Protein AF-A0A8X6NQW9-F1 (afdb_monomer)

Radius of gyration: 28.56 Å; Cα contacts (8 Å, |Δi|>4): 140; chains: 1; bounding box: 68×68×74 Å

pLDDT: mean 83.43, std 13.52, range [36.19, 97.69]

Mean predicted aligned error: 10.23 Å

Solvent-accessible surface area (backbone atoms only — not comparable to full-atom values): 16124 Å² total; per-residue (Å²): 112,69,76,66,68,30,67,71,52,43,52,53,52,50,52,59,42,41,50,92,41,85,63,63,81,78,54,55,70,67,59,51,51,53,50,48,53,55,49,56,73,41,41,70,60,53,55,54,48,34,74,79,41,56,86,39,76,66,29,56,46,53,69,24,58,49,43,47,50,49,54,55,52,44,54,51,52,49,48,54,50,49,52,49,54,68,67,57,70,68,88,80,73,51,71,67,50,65,24,32,59,48,61,78,80,48,74,62,53,50,54,51,49,54,51,50,52,54,49,53,52,49,52,52,49,48,41,68,74,66,30,65,76,59,43,72,72,36,70,63,56,50,54,55,50,53,27,50,49,30,45,53,50,20,54,50,28,42,50,50,30,40,51,39,50,74,66,62,77,70,55,77,50,70,46,60,63,88,76,55,61,92,84,35,43,51,58,52,19,53,53,38,40,52,54,22,48,52,47,52,61,58,56,53,62,62,62,34,61,76,34,91,72,47,19,62,53,50,54,52,50,57,58,49,50,58,55,51,52,59,52,48,52,56,50,50,53,53,50,50,53,51,50,54,54,50,49,64,66,47,48,61,58,53,55,49,52,54,53,49,53,59,52,58,77,76,44,100,65,98,79,78,77,92,70,84,76,94,71,94,84,82,132

InterPro domains:
  IPR002153 Transient receptor potential channel, canonical [PTHR10117] (2-262)
  IPR005821 Ion transport domain [PF00520] (75-263)

Secondary structure (DSSP, 8-state):
-TTTTSHHHHHHHHHHHTTT-TTGGGS-HHHHHHHHHHHHHHHHHHHHHHHH-TTSHHHHHHTSHHHHHHHHHHHHHHHHHHHHHHHS--TTTSTTGGGBSSPPPPHHHHHHHHHHHHHHHHHHHHHHHH-HHHHHH-HHHHHHHHHHHHHHHHHHHHHHHHHHHHTTTT--SB--GGGS-TT-HHHHHHHHHHHHHHHHHHTTHHHHTTSTTHHHHHHHHHHHHHHHHHHHHHHHHHHHHHHHHHHHHHHHHHHHHHHHHHHHHT-SSS-----S-------

Structure (mmCIF, N/CA/C/O backbone):
data_AF-A0A8X6NQW9-F1
#
_entry.id   AF-A0A8X6NQW9-F1
#
loop_
_atom_site.group_PDB
_atom_site.id
_atom_site.type_symbol
_atom_site.label_atom_id
_atom_site.label_alt_id
_atom_site.label_comp_id
_atom_site.label_asym_id
_atom_site.label_entity_id
_atom_site.label_seq_id
_atom_site.pdbx_PDB_ins_code
_atom_site.Cartn_x
_atom_site.Cartn_y
_atom_site.Cartn_z
_atom_site.occupancy
_atom_site.B_iso_or_equiv
_atom_site.auth_seq_id
_atom_site.auth_comp_id
_atom_site.auth_asym_id
_atom_site.auth_atom_id
_atom_site.pdbx_PDB_model_num
ATOM 1 N N . MET A 1 1 ? -13.269 17.009 20.831 1.00 65.31 1 MET A N 1
ATOM 2 C CA . MET A 1 1 ? -12.721 15.728 21.345 1.00 65.31 1 MET A CA 1
ATOM 3 C C . MET A 1 1 ? -13.080 15.433 22.810 1.00 65.31 1 MET A C 1
ATOM 5 O O . MET A 1 1 ? -13.094 14.264 23.173 1.00 65.31 1 MET A O 1
ATOM 9 N N . GLN A 1 2 ? -13.415 16.431 23.644 1.00 76.94 2 GLN A N 1
ATOM 10 C CA . GLN A 1 2 ? -13.615 16.245 25.097 1.00 76.94 2 GLN A CA 1
ATOM 11 C C . GLN A 1 2 ? -14.752 15.280 25.489 1.00 76.94 2 GLN A C 1
ATOM 13 O O . GLN A 1 2 ? -14.584 14.509 26.425 1.00 76.94 2 GLN A O 1
ATOM 18 N N . PHE A 1 3 ? -15.868 15.251 24.749 1.00 87.62 3 PHE A N 1
ATOM 19 C CA . PHE A 1 3 ? -16.978 14.325 25.027 1.00 87.62 3 PHE A CA 1
ATOM 20 C C . PHE A 1 3 ? -16.580 12.846 24.873 1.00 87.62 3 PHE A C 1
ATOM 22 O O . PHE A 1 3 ? -16.890 12.018 25.725 1.00 87.62 3 PHE A O 1
ATOM 29 N N . VAL A 1 4 ? -15.843 12.515 23.806 1.00 82.50 4 VAL A N 1
ATOM 30 C CA . VAL A 1 4 ? -15.399 11.136 23.532 1.00 82.50 4 VAL A CA 1
ATOM 31 C C . VAL A 1 4 ? -14.302 10.714 24.510 1.00 82.50 4 VAL A C 1
ATOM 33 O O . VAL A 1 4 ? -14.280 9.566 24.938 1.00 82.50 4 VAL A O 1
ATOM 36 N N . ALA A 1 5 ? -13.428 11.638 24.915 1.00 85.88 5 ALA A N 1
ATOM 37 C CA . ALA A 1 5 ? -12.354 11.379 25.875 1.00 85.88 5 ALA A CA 1
ATOM 38 C C . ALA A 1 5 ? -12.833 11.263 27.338 1.00 85.88 5 ALA A C 1
ATOM 40 O O . ALA A 1 5 ? -12.027 10.965 28.219 1.00 85.88 5 ALA A O 1
ATOM 41 N N . HIS A 1 6 ? -14.122 11.487 27.619 1.00 91.00 6 HIS A N 1
ATOM 42 C CA . HIS A 1 6 ? -14.652 11.429 28.977 1.00 91.00 6 HIS A CA 1
ATOM 43 C C . HIS A 1 6 ? -14.508 10.012 29.583 1.00 91.00 6 HIS A C 1
ATOM 45 O O . HIS A 1 6 ? -14.859 9.033 28.913 1.00 91.00 6 HIS A O 1
ATOM 51 N N . PRO A 1 7 ? -14.065 9.861 30.851 1.00 90.38 7 PRO A N 1
ATOM 52 C CA . PRO A 1 7 ? -13.778 8.556 31.457 1.00 90.38 7 PRO A CA 1
ATOM 53 C C . PRO A 1 7 ? -14.932 7.548 31.387 1.00 90.38 7 PRO A C 1
ATOM 55 O O . PRO A 1 7 ? -14.707 6.383 31.069 1.00 90.38 7 PRO A O 1
ATOM 58 N N . ASN A 1 8 ? -16.173 7.992 31.610 1.00 91.06 8 ASN A N 1
ATOM 59 C CA . ASN A 1 8 ? -17.350 7.112 31.548 1.00 91.06 8 ASN A CA 1
ATOM 60 C C . ASN A 1 8 ? -17.606 6.578 30.126 1.00 91.06 8 ASN A C 1
ATOM 62 O O . ASN A 1 8 ? -17.920 5.402 29.952 1.00 91.06 8 ASN A O 1
ATOM 66 N N . CYS A 1 9 ? -17.411 7.416 29.101 1.00 90.44 9 CYS A N 1
ATOM 67 C CA . CYS A 1 9 ? -17.530 7.010 27.699 1.00 90.44 9 CYS A CA 1
ATOM 68 C C . CYS A 1 9 ? -16.425 6.010 27.332 1.00 90.44 9 CYS A C 1
ATOM 70 O O . CYS A 1 9 ? -16.690 4.991 26.699 1.00 90.44 9 CYS A O 1
ATOM 72 N N . GLN A 1 10 ? -15.194 6.266 27.785 1.00 89.81 10 GLN A N 1
ATOM 73 C CA . GLN A 1 10 ? -14.042 5.391 27.554 1.00 89.81 10 GLN A CA 1
ATOM 74 C C . GLN A 1 10 ? -14.189 4.032 28.248 1.00 89.81 10 GLN A C 1
ATOM 76 O O . GLN A 1 10 ? -13.846 3.006 27.660 1.00 89.81 10 GLN A O 1
ATOM 81 N N . GLN A 1 11 ? -14.739 3.986 29.465 1.00 87.81 11 GLN A N 1
ATOM 82 C CA . GLN A 1 11 ? -15.023 2.729 30.164 1.00 87.81 11 GLN A CA 1
ATOM 83 C C . GLN A 1 11 ? -16.049 1.873 29.416 1.00 87.81 11 GLN A C 1
ATOM 85 O O . GLN A 1 11 ? -15.832 0.669 29.266 1.00 87.81 11 GLN A O 1
ATOM 90 N N . LEU A 1 12 ? -17.120 2.490 28.906 1.00 89.31 12 LEU A N 1
ATOM 91 C CA . LEU A 1 12 ? -18.115 1.806 28.080 1.00 89.31 12 LEU A CA 1
ATOM 92 C C . LEU A 1 12 ? -17.507 1.296 26.767 1.00 89.31 12 LEU A C 1
ATOM 94 O O . LEU A 1 12 ? -17.708 0.147 26.388 1.00 89.31 12 LEU A O 1
ATOM 98 N N . LEU A 1 13 ? -16.713 2.118 26.080 1.00 87.94 13 LEU A N 1
ATOM 99 C CA . LEU A 1 13 ? -16.068 1.703 24.833 1.00 87.94 13 LEU A CA 1
ATOM 100 C C . LEU A 1 13 ? -15.087 0.542 25.070 1.00 87.94 13 LEU A C 1
ATOM 102 O O . LEU A 1 13 ? -15.030 -0.410 24.296 1.00 87.94 13 LEU A O 1
ATOM 106 N N . THR A 1 14 ? -14.362 0.589 26.188 1.00 84.62 14 THR A N 1
ATOM 107 C CA . THR A 1 14 ? -13.429 -0.460 26.610 1.00 84.62 14 THR A CA 1
ATOM 108 C C . THR A 1 14 ? -14.148 -1.770 26.935 1.00 84.62 14 THR A C 1
ATOM 110 O O . THR A 1 14 ? -13.631 -2.841 26.616 1.00 84.62 14 THR A O 1
ATOM 113 N N . SER A 1 15 ? -15.326 -1.722 27.566 1.00 85.44 15 SER A N 1
ATOM 114 C CA . SER A 1 15 ? -16.083 -2.938 27.883 1.00 85.44 15 SER A CA 1
ATOM 115 C C . SER A 1 15 ? -16.604 -3.630 26.623 1.00 85.44 15 SER A C 1
ATOM 117 O O . SER A 1 15 ? -16.502 -4.851 26.532 1.00 85.44 15 SER A O 1
ATOM 119 N N . ILE A 1 16 ? -17.057 -2.858 25.630 1.00 86.56 16 ILE A N 1
ATOM 120 C CA . ILE A 1 16 ? -17.445 -3.364 24.305 1.00 86.56 16 ILE A CA 1
ATOM 121 C C . ILE A 1 16 ? -16.219 -3.919 23.562 1.00 86.56 16 ILE A C 1
ATOM 123 O O . ILE A 1 16 ? -16.281 -4.976 22.937 1.00 86.56 16 ILE A O 1
ATOM 127 N N . TRP A 1 17 ? -15.070 -3.241 23.655 1.00 84.69 17 TRP A N 1
ATOM 128 C CA . TRP A 1 17 ? -13.846 -3.664 22.975 1.00 84.69 17 TRP A CA 1
ATOM 129 C C . TRP A 1 17 ? -13.350 -5.042 23.439 1.00 84.69 17 TRP A C 1
ATOM 131 O O . TRP A 1 17 ? -12.975 -5.879 22.617 1.00 84.69 17 TRP A O 1
ATOM 141 N N . TYR A 1 18 ? -13.378 -5.292 24.752 1.00 81.69 18 TYR A N 1
ATOM 142 C CA . TYR A 1 18 ? -12.920 -6.544 25.368 1.00 81.69 18 TYR A CA 1
ATOM 143 C C . TYR A 1 18 ? -14.048 -7.546 25.652 1.00 81.69 18 TYR A C 1
ATOM 145 O O . TYR A 1 18 ? -13.873 -8.468 26.461 1.00 81.69 18 TYR A O 1
ATOM 153 N N . GLU A 1 19 ? -15.199 -7.398 24.997 1.00 78.81 19 GLU A N 1
ATOM 154 C CA . GLU A 1 19 ? -16.312 -8.331 25.127 1.00 78.81 19 GLU A CA 1
ATOM 155 C C . GLU A 1 19 ? -15.863 -9.757 24.738 1.00 78.81 19 GLU A C 1
ATOM 157 O O . GLU A 1 19 ? -15.318 -9.994 23.660 1.00 78.81 19 GLU A O 1
ATOM 162 N N . GLY A 1 20 ? -16.026 -10.719 25.656 1.00 72.31 20 GLY A N 1
ATOM 163 C CA . GLY A 1 20 ? -15.542 -12.101 25.499 1.00 72.31 20 GLY A CA 1
ATOM 164 C C . GLY A 1 20 ? -14.137 -12.384 26.057 1.00 72.31 20 GLY A C 1
ATOM 165 O O . GLY A 1 20 ? -13.756 -13.549 26.155 1.00 72.31 20 GLY A O 1
ATOM 166 N N . PHE A 1 21 ? -13.397 -11.362 26.509 1.00 71.50 21 PHE A N 1
ATOM 167 C CA . PHE A 1 21 ? -12.040 -11.488 27.066 1.00 71.50 21 PHE A CA 1
ATOM 168 C C . PHE A 1 21 ? -11.862 -10.817 28.448 1.00 71.50 21 PHE A C 1
ATOM 170 O O . PHE A 1 21 ? -10.955 -10.000 28.642 1.00 71.50 21 PHE A O 1
ATOM 177 N N . PRO A 1 22 ? -12.643 -11.199 29.479 1.00 63.75 22 PRO A N 1
ATOM 178 C CA . PRO A 1 22 ? -12.616 -10.539 30.793 1.00 63.75 22 PRO A CA 1
ATOM 179 C C . PRO A 1 22 ? -11.265 -10.656 31.525 1.00 63.75 22 PRO A C 1
ATOM 181 O O . PRO A 1 22 ? -10.923 -9.825 32.368 1.00 63.75 22 PRO A O 1
ATOM 184 N N . VAL A 1 23 ? -10.471 -11.684 31.203 1.00 65.62 23 VAL A N 1
ATOM 185 C CA . VAL A 1 23 ? -9.161 -11.952 31.822 1.00 65.62 23 VAL A CA 1
ATOM 186 C C . VAL A 1 23 ? -8.021 -11.203 31.118 1.00 65.62 23 VAL A C 1
ATOM 188 O O . VAL A 1 23 ? -6.970 -10.988 31.719 1.00 65.62 23 VAL A O 1
ATOM 191 N N . TRP A 1 24 ? -8.217 -10.736 29.879 1.00 71.19 24 TRP A N 1
ATOM 192 C CA . TRP A 1 24 ? -7.162 -10.100 29.080 1.00 71.19 24 TRP A CA 1
ATOM 193 C C . TRP A 1 24 ? -6.595 -8.842 29.741 1.00 71.19 24 TRP A C 1
ATOM 195 O O . TRP A 1 24 ? -5.381 -8.645 29.768 1.00 71.19 24 TRP A O 1
ATOM 205 N N . ARG A 1 25 ? -7.454 -8.041 30.386 1.00 68.88 25 ARG A N 1
ATOM 206 C CA . ARG A 1 25 ? -7.053 -6.814 31.092 1.00 68.88 25 ARG A CA 1
ATOM 207 C C . ARG A 1 25 ? -6.034 -7.070 32.208 1.00 68.88 25 ARG A C 1
ATOM 209 O O . ARG A 1 25 ? -5.136 -6.258 32.395 1.00 68.88 25 ARG A O 1
ATOM 216 N N . ARG A 1 26 ? -6.152 -8.202 32.913 1.00 71.12 26 ARG A N 1
ATOM 217 C CA . ARG A 1 26 ? -5.367 -8.530 34.118 1.00 71.12 26 ARG A CA 1
ATOM 218 C C . ARG A 1 26 ? -4.052 -9.274 33.846 1.00 71.12 26 ARG A C 1
ATOM 220 O O . ARG A 1 26 ? -3.293 -9.484 34.781 1.00 71.12 26 ARG A O 1
ATOM 227 N N . ARG A 1 27 ? -3.772 -9.693 32.605 1.00 76.62 27 ARG A N 1
ATOM 228 C CA . ARG A 1 27 ? -2.560 -10.472 32.282 1.00 76.62 27 ARG A CA 1
ATOM 229 C C . ARG A 1 27 ? -1.313 -9.599 32.094 1.00 76.62 27 ARG A C 1
ATOM 231 O O . ARG A 1 27 ? -1.401 -8.485 31.570 1.00 76.62 27 ARG A O 1
ATOM 238 N N . ASN A 1 28 ? -0.152 -10.158 32.447 1.00 84.25 28 ASN A N 1
ATOM 239 C CA . ASN A 1 28 ? 1.168 -9.553 32.231 1.00 84.25 28 ASN A CA 1
ATOM 240 C C . ASN A 1 28 ? 1.445 -9.312 30.738 1.00 84.25 28 ASN A C 1
ATOM 242 O O . ASN A 1 28 ? 0.996 -10.082 29.887 1.00 84.25 28 ASN A O 1
ATOM 246 N N . GLY A 1 29 ? 2.228 -8.272 30.427 1.00 80.69 29 GLY A N 1
ATOM 247 C CA . GLY A 1 29 ? 2.569 -7.884 29.051 1.00 80.69 29 GLY A CA 1
ATOM 248 C C . GLY A 1 29 ? 3.177 -9.024 28.228 1.00 80.69 29 GLY A C 1
ATOM 249 O O . GLY A 1 29 ? 2.716 -9.292 27.124 1.00 80.69 29 GLY A O 1
ATOM 250 N N . PHE A 1 30 ? 4.118 -9.776 28.805 1.00 83.75 30 PHE A N 1
ATOM 251 C CA . PHE A 1 30 ? 4.720 -10.941 28.146 1.00 83.75 30 PHE A CA 1
ATOM 252 C C . PHE A 1 30 ? 3.686 -12.020 27.780 1.00 83.75 30 PHE A C 1
ATOM 254 O O . PHE A 1 30 ? 3.661 -12.512 26.657 1.00 83.75 30 PHE A O 1
ATOM 261 N N . MET A 1 31 ? 2.763 -12.335 28.694 1.00 81.81 31 MET A N 1
ATOM 262 C CA . MET A 1 31 ? 1.700 -13.316 28.441 1.00 81.81 31 MET A CA 1
ATOM 263 C C . MET A 1 31 ? 0.694 -12.838 27.389 1.00 81.81 31 MET A C 1
ATOM 265 O O . MET A 1 31 ? 0.126 -13.660 26.672 1.00 81.81 31 MET A O 1
ATOM 269 N N . LYS A 1 32 ? 0.471 -11.522 27.277 1.00 82.12 32 LYS A N 1
ATOM 270 C CA . LYS A 1 32 ? -0.333 -10.938 26.192 1.00 82.12 32 LYS A CA 1
ATOM 271 C C . LYS A 1 32 ? 0.358 -11.124 24.843 1.00 82.12 32 LYS A C 1
ATOM 273 O O . LYS A 1 32 ? -0.300 -11.552 23.905 1.00 82.12 32 LYS A O 1
ATOM 278 N N . ILE A 1 33 ? 1.668 -10.876 24.764 1.00 83.06 33 ILE A N 1
ATOM 279 C CA . ILE A 1 33 ? 2.455 -11.088 23.539 1.00 83.06 33 ILE A CA 1
ATOM 280 C C . ILE A 1 33 ? 2.423 -12.563 23.138 1.00 83.06 33 ILE A C 1
ATOM 282 O O . ILE A 1 33 ? 2.048 -12.868 22.012 1.00 83.06 33 ILE A O 1
ATOM 286 N N . LE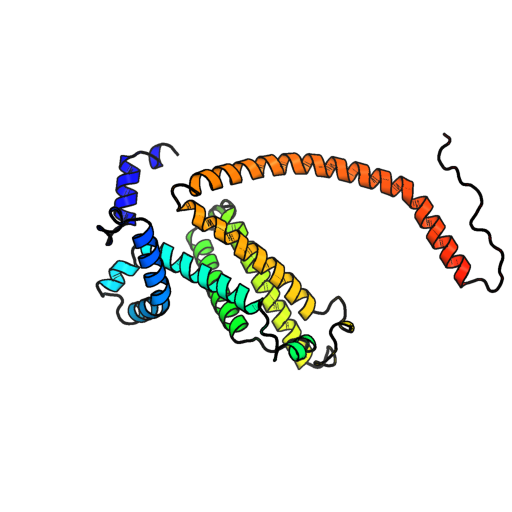U A 1 34 ? 2.725 -13.479 24.064 1.00 84.25 34 LEU A N 1
ATOM 287 C CA . LEU A 1 34 ? 2.716 -14.917 23.789 1.00 84.25 34 LEU A CA 1
ATOM 288 C C . LEU A 1 34 ? 1.346 -15.392 23.280 1.00 84.25 34 LEU A C 1
ATOM 290 O O . LEU A 1 34 ? 1.270 -16.134 22.302 1.00 84.25 34 LEU A O 1
ATOM 294 N N . LEU A 1 35 ? 0.256 -14.937 23.909 1.00 81.75 35 LEU A N 1
ATOM 295 C CA . LEU A 1 35 ? -1.092 -15.310 23.488 1.00 81.75 35 LEU A CA 1
ATOM 296 C C . LEU A 1 35 ? -1.477 -14.678 22.145 1.00 81.75 35 LEU A C 1
ATOM 298 O O . LEU A 1 35 ? -2.117 -15.347 21.341 1.00 81.75 35 LEU A O 1
ATOM 302 N N . CYS A 1 36 ? -1.061 -13.438 21.871 1.00 82.31 36 CYS A N 1
ATOM 303 C CA . CYS A 1 36 ? -1.209 -12.832 20.548 1.00 82.31 36 CYS A CA 1
ATOM 304 C C . CYS A 1 36 ? -0.456 -13.636 19.484 1.00 82.31 36 CYS A C 1
ATOM 306 O O . CYS A 1 36 ? -1.050 -13.967 18.467 1.00 82.31 36 CYS A O 1
ATOM 308 N N . CYS A 1 37 ? 0.802 -14.019 19.721 1.00 82.94 37 CYS A N 1
ATOM 309 C CA . CYS A 1 37 ? 1.571 -14.844 18.785 1.00 82.94 37 CYS A CA 1
ATOM 310 C C . CYS A 1 37 ? 0.900 -16.203 18.538 1.00 82.94 37 CYS A C 1
ATOM 312 O O . CYS A 1 37 ? 0.759 -16.620 17.390 1.00 82.94 37 CYS A O 1
ATOM 314 N N . GLY A 1 38 ? 0.421 -16.865 19.598 1.00 83.44 38 GLY A N 1
ATOM 315 C CA . GLY A 1 38 ? -0.331 -18.116 19.480 1.00 83.44 38 GLY A CA 1
ATOM 316 C C . GLY A 1 38 ? -1.633 -17.957 18.688 1.00 83.44 38 GLY A C 1
ATOM 317 O O . GLY A 1 38 ? -1.936 -18.787 17.834 1.00 83.44 38 GLY A O 1
ATOM 318 N N . LEU A 1 39 ? -2.377 -16.867 18.914 1.00 82.75 39 LEU A N 1
ATOM 319 C CA . LEU A 1 39 ? -3.576 -16.542 18.138 1.00 82.75 39 LEU A CA 1
ATOM 320 C C . LEU A 1 39 ? -3.244 -16.314 16.666 1.00 82.75 39 LEU A C 1
ATOM 322 O O . LEU A 1 39 ? -3.919 -16.900 15.828 1.00 82.75 39 LEU A O 1
ATOM 326 N N . ILE A 1 40 ? -2.204 -15.525 16.369 1.00 84.44 40 ILE A N 1
ATOM 327 C CA . ILE A 1 40 ? -1.739 -15.216 15.009 1.00 84.44 40 ILE A CA 1
ATOM 328 C C . ILE A 1 40 ? -1.404 -16.497 14.243 1.00 84.44 40 ILE A C 1
ATOM 330 O O . ILE A 1 40 ? -1.877 -16.680 13.125 1.00 84.44 40 ILE A O 1
ATOM 334 N N . ALA A 1 41 ? -0.662 -17.415 14.864 1.00 82.81 41 ALA A N 1
ATOM 335 C CA . ALA A 1 41 ? -0.330 -18.702 14.258 1.00 82.81 41 ALA A CA 1
ATOM 336 C C . ALA A 1 41 ? -1.576 -19.562 13.969 1.00 82.81 41 ALA A C 1
ATOM 338 O O . ALA A 1 41 ? -1.619 -20.287 12.978 1.00 82.81 41 ALA A O 1
ATOM 339 N N . CYS A 1 42 ? -2.612 -19.460 14.806 1.00 83.06 42 CYS A N 1
ATOM 340 C CA . CYS A 1 42 ? -3.852 -20.223 14.657 1.00 83.06 42 CYS A CA 1
ATOM 341 C C . CYS A 1 42 ? -4.893 -19.561 13.735 1.00 83.06 42 CYS A C 1
ATOM 343 O O . CYS A 1 42 ? -5.915 -20.184 13.444 1.00 83.06 42 CYS A O 1
ATOM 345 N N . ILE A 1 43 ? -4.665 -18.331 13.257 1.00 83.94 43 ILE A N 1
ATOM 346 C CA . ILE A 1 43 ? -5.598 -17.587 12.392 1.00 83.94 43 ILE A CA 1
ATOM 347 C C . ILE A 1 43 ? -6.151 -18.400 11.215 1.00 83.94 43 ILE A C 1
ATOM 349 O O . ILE A 1 43 ? -7.376 -18.403 11.065 1.00 83.94 43 ILE A O 1
ATOM 353 N N . PRO A 1 44 ? -5.333 -19.093 10.393 1.00 82.25 44 PRO A N 1
ATOM 354 C CA . PRO A 1 44 ? -5.856 -19.825 9.238 1.00 82.25 44 PRO A CA 1
ATOM 355 C C . PRO A 1 44 ? -6.803 -20.963 9.642 1.00 82.25 44 PRO A C 1
ATOM 357 O O . PRO A 1 44 ? -7.788 -21.224 8.959 1.00 82.25 44 PRO A O 1
ATOM 360 N N . ALA A 1 45 ? -6.563 -21.612 10.784 1.00 83.88 45 ALA A N 1
ATOM 361 C CA . ALA A 1 45 ? -7.461 -22.643 11.294 1.00 83.88 45 ALA A CA 1
ATOM 362 C C . ALA A 1 45 ? -8.772 -22.039 11.828 1.00 83.88 45 ALA A C 1
ATOM 364 O O . ALA A 1 45 ? -9.854 -22.585 11.600 1.00 83.88 45 ALA A O 1
ATOM 365 N N . ILE A 1 46 ? -8.696 -20.893 12.514 1.00 82.25 46 ILE A N 1
ATOM 366 C CA . ILE A 1 46 ? -9.876 -20.240 13.092 1.00 82.25 46 ILE A CA 1
ATOM 367 C C . ILE A 1 46 ? -10.772 -19.633 11.999 1.00 82.25 46 ILE A C 1
ATOM 369 O O . ILE A 1 46 ? -11.998 -19.696 12.120 1.00 82.25 46 ILE A O 1
ATOM 373 N N . SER A 1 47 ? -10.198 -19.091 10.918 1.00 82.12 47 SER A N 1
ATOM 374 C CA . SER A 1 47 ? -10.967 -18.561 9.783 1.00 82.12 47 SER A CA 1
ATOM 375 C C . SER A 1 47 ? -11.725 -19.665 9.040 1.00 82.12 47 SER A C 1
ATOM 377 O O . SER A 1 47 ? -12.917 -19.506 8.773 1.00 82.12 47 SER A O 1
ATOM 379 N N . LEU A 1 48 ? -11.086 -20.815 8.796 1.00 84.44 48 LEU A N 1
ATOM 380 C CA . LEU A 1 48 ? -11.743 -21.994 8.224 1.00 84.44 48 LEU A CA 1
ATOM 381 C C . LEU A 1 48 ? -12.870 -22.496 9.132 1.00 84.44 48 LEU A C 1
ATOM 383 O O . LEU A 1 48 ? -13.991 -22.702 8.674 1.00 84.44 48 LEU A O 1
ATOM 387 N N . TYR A 1 49 ? -12.617 -22.617 10.437 1.00 86.00 49 TYR A N 1
ATOM 388 C CA . TYR A 1 49 ? -13.641 -23.029 11.398 1.00 86.00 49 TYR A CA 1
ATOM 389 C C . TYR A 1 49 ? -14.855 -22.083 11.418 1.00 86.00 49 TYR A C 1
ATOM 391 O O . TYR A 1 49 ? -15.998 -22.536 11.516 1.00 86.00 49 TYR A O 1
ATOM 399 N N . TYR A 1 50 ? -14.629 -20.770 11.294 1.00 85.12 50 TYR A N 1
ATOM 400 C CA . TYR A 1 50 ? -15.704 -19.780 11.236 1.00 85.12 50 TYR A CA 1
ATOM 401 C C . TYR A 1 50 ? -16.606 -19.946 10.003 1.00 85.12 50 TYR A C 1
ATOM 403 O O . TYR A 1 50 ? -17.819 -19.762 10.128 1.00 85.12 50 TYR A O 1
ATOM 411 N N . LEU A 1 51 ? -16.045 -20.321 8.846 1.00 85.12 51 LEU A N 1
ATOM 412 C CA . LEU A 1 51 ? -16.816 -20.569 7.621 1.00 85.12 51 LEU A CA 1
ATOM 413 C C . LEU A 1 51 ? -17.773 -21.757 7.777 1.00 85.12 51 LEU A C 1
ATOM 415 O O . LEU A 1 51 ? -18.926 -21.667 7.362 1.00 85.12 51 LEU A O 1
ATOM 419 N N . PHE A 1 52 ? -17.328 -22.840 8.421 1.00 86.25 52 PHE A N 1
ATOM 420 C CA . PHE A 1 52 ? -18.157 -24.034 8.616 1.00 86.25 52 PHE A CA 1
ATOM 421 C C . PHE A 1 52 ? -19.162 -23.892 9.768 1.00 86.25 52 PHE A C 1
ATOM 423 O O . PHE A 1 52 ? -20.305 -24.332 9.654 1.00 86.25 52 PHE A O 1
ATOM 430 N N . CYS A 1 53 ? -18.769 -23.258 10.877 1.00 82.69 53 CYS A N 1
ATOM 431 C CA . CYS A 1 53 ? -19.561 -23.215 12.111 1.00 82.69 53 CYS A CA 1
ATOM 432 C C . CYS A 1 53 ? -19.730 -21.785 12.669 1.00 82.69 53 CYS A C 1
ATOM 434 O O . CYS A 1 53 ? -19.305 -21.495 13.799 1.00 82.69 53 CYS A O 1
ATOM 436 N N . PRO A 1 54 ? -20.430 -20.881 11.952 1.00 82.31 54 PRO A N 1
ATOM 437 C CA . PRO A 1 54 ? -20.502 -19.457 12.297 1.00 82.31 54 PRO A CA 1
ATOM 438 C C . PRO A 1 54 ? -21.295 -19.150 13.579 1.00 82.31 54 PRO A C 1
ATOM 440 O O . PRO A 1 54 ? -21.146 -18.069 14.150 1.00 82.31 54 PRO A O 1
ATOM 443 N N . ARG A 1 55 ? -22.158 -20.068 14.045 1.00 82.19 55 ARG A N 1
ATOM 444 C CA . ARG A 1 55 ? -22.992 -19.897 15.257 1.00 82.19 55 ARG A CA 1
ATOM 445 C C . ARG A 1 55 ? -22.355 -20.435 16.546 1.00 82.19 55 ARG A C 1
ATOM 447 O O . ARG A 1 55 ? -22.950 -20.312 17.616 1.00 82.19 55 ARG A O 1
ATOM 454 N N . SER A 1 56 ? -21.159 -21.013 16.458 1.00 86.38 56 SER A N 1
ATOM 455 C CA . SER A 1 56 ? -20.423 -21.558 17.603 1.00 86.38 56 SER A CA 1
ATOM 456 C C . SER A 1 56 ? -20.010 -20.473 18.614 1.00 86.38 56 SER A C 1
ATOM 458 O O . SER A 1 56 ? -19.972 -19.278 18.306 1.00 86.38 56 SER A O 1
ATOM 460 N N . LYS A 1 57 ? -19.650 -20.885 19.841 1.00 80.06 57 LYS A N 1
ATOM 461 C CA . LYS A 1 57 ? -19.107 -19.971 20.868 1.00 80.06 57 LYS A CA 1
ATOM 462 C C . LYS A 1 57 ? -17.845 -19.249 20.374 1.00 80.06 57 LYS A C 1
ATOM 464 O O . LYS A 1 57 ? -17.702 -18.052 20.607 1.00 80.06 57 LYS A O 1
ATOM 469 N N . MET A 1 58 ? -16.980 -19.948 19.633 1.00 77.88 58 MET A N 1
ATOM 470 C CA . MET A 1 58 ? -15.795 -19.353 19.005 1.00 77.88 58 MET A CA 1
ATOM 471 C C . MET A 1 58 ? -16.166 -18.390 17.870 1.00 77.88 58 MET A C 1
ATOM 473 O O . MET A 1 58 ? -15.554 -17.335 17.755 1.00 77.88 58 MET A O 1
ATOM 477 N N . GLY A 1 59 ? -17.209 -18.678 17.085 1.00 78.56 59 GLY A N 1
ATOM 478 C CA . GLY A 1 59 ? -17.684 -17.758 16.049 1.00 78.56 59 GLY A CA 1
ATOM 479 C C . GLY A 1 59 ? -18.213 -16.435 16.610 1.00 78.56 59 GLY A C 1
ATOM 480 O O . GLY A 1 59 ? -17.959 -15.378 16.035 1.00 78.56 59 GLY A O 1
ATOM 481 N N . LYS A 1 60 ? -18.872 -16.459 17.777 1.00 81.38 60 LYS A N 1
ATOM 482 C CA . LYS A 1 60 ? -19.248 -15.232 18.503 1.00 81.38 60 LYS A CA 1
ATOM 483 C C . LYS A 1 60 ? -18.018 -14.456 18.990 1.00 81.38 60 LYS A C 1
ATOM 485 O O . LYS A 1 60 ? -17.992 -13.238 18.861 1.00 81.38 60 LYS A O 1
ATOM 490 N N . LEU A 1 61 ? -16.987 -15.155 19.471 1.00 81.56 61 LEU A N 1
ATOM 491 C CA . LEU A 1 61 ? -15.727 -14.550 19.917 1.00 81.56 61 LEU A CA 1
ATOM 492 C C . LEU A 1 61 ? -14.976 -13.843 18.775 1.00 81.56 61 LEU A C 1
ATOM 494 O O . LEU A 1 61 ? -14.499 -12.726 18.959 1.00 81.56 61 LEU A O 1
ATOM 498 N N . VAL A 1 62 ? -14.915 -14.453 17.585 1.00 83.38 62 VAL A N 1
ATOM 499 C CA . VAL A 1 62 ? -14.265 -13.878 16.386 1.00 83.38 62 VAL A CA 1
ATOM 500 C C . VAL A 1 62 ? -14.957 -12.595 15.908 1.00 83.38 62 VAL A C 1
ATOM 502 O O . VAL A 1 62 ? -14.312 -11.724 15.331 1.00 83.38 62 VAL A O 1
ATOM 505 N N . ARG A 1 63 ? -16.257 -12.426 16.184 1.00 84.56 63 ARG A N 1
ATOM 506 C CA . ARG A 1 63 ? -16.994 -11.201 15.828 1.00 84.56 63 ARG A CA 1
ATOM 507 C C . ARG A 1 63 ? -16.669 -10.000 16.718 1.00 84.56 63 ARG A C 1
ATOM 509 O O . ARG A 1 63 ? -17.020 -8.886 16.319 1.00 84.56 63 ARG A O 1
ATOM 516 N N . SER A 1 64 ? -16.019 -10.209 17.868 1.00 85.81 64 SER A N 1
ATOM 517 C CA . SER A 1 64 ? -15.594 -9.115 18.748 1.00 85.81 64 SER A CA 1
ATOM 518 C C . SER A 1 64 ? -14.669 -8.130 18.009 1.00 85.81 64 SER A C 1
ATOM 520 O O . SER A 1 64 ? -13.875 -8.540 17.154 1.00 85.81 64 SER A O 1
ATOM 522 N N . PRO A 1 65 ? -14.756 -6.822 18.307 1.00 86.94 65 PRO A N 1
ATOM 523 C CA . PRO A 1 65 ? -13.960 -5.795 17.629 1.00 86.94 65 PRO A CA 1
ATOM 524 C C . PRO A 1 65 ? -12.452 -5.995 17.833 1.00 86.94 65 PRO A C 1
ATOM 526 O O . PRO A 1 65 ? -11.685 -5.873 16.880 1.00 86.94 65 PRO A O 1
ATOM 529 N N . PHE A 1 66 ? -12.030 -6.397 19.036 1.00 84.69 66 PHE A N 1
ATOM 530 C CA . PHE A 1 66 ? -10.629 -6.701 19.323 1.00 84.69 66 PHE A CA 1
ATOM 531 C C . PHE A 1 66 ? -10.082 -7.842 18.459 1.00 84.69 66 PHE A C 1
ATOM 533 O O . PHE A 1 66 ? -8.982 -7.734 17.919 1.00 84.69 66 PHE A O 1
ATOM 540 N N . MET A 1 67 ? -10.855 -8.919 18.278 1.00 84.81 67 MET A N 1
ATOM 541 C CA . MET A 1 67 ? -10.437 -10.014 17.405 1.00 84.81 67 MET A CA 1
ATOM 542 C C . MET A 1 67 ? -10.326 -9.562 15.956 1.00 84.81 67 MET A C 1
ATOM 544 O O . MET A 1 67 ? -9.304 -9.829 15.333 1.00 84.81 67 MET A O 1
ATOM 548 N N . LYS A 1 68 ? -11.319 -8.834 15.429 1.00 88.06 68 LYS A N 1
ATOM 549 C CA . LYS A 1 68 ? -11.254 -8.274 14.068 1.00 88.06 68 LYS A CA 1
ATOM 550 C C . LYS A 1 68 ? -9.986 -7.445 13.856 1.00 88.06 68 LYS A C 1
ATOM 552 O O . LYS A 1 68 ? -9.320 -7.615 12.838 1.00 88.06 68 LYS A O 1
ATOM 557 N N . PHE A 1 69 ? -9.623 -6.616 14.836 1.00 88.56 69 PHE A N 1
ATOM 558 C CA . PHE A 1 69 ? -8.380 -5.850 14.808 1.00 88.56 69 PHE A CA 1
ATOM 559 C C . PHE A 1 69 ? -7.138 -6.756 14.748 1.00 88.56 69 PHE A C 1
ATOM 561 O O . PHE A 1 69 ? -6.285 -6.549 13.885 1.00 88.56 69 PHE A O 1
ATOM 568 N N . ILE A 1 70 ? -7.044 -7.786 15.600 1.00 87.75 70 ILE A N 1
ATOM 569 C CA . ILE A 1 70 ? -5.925 -8.745 15.571 1.00 87.75 70 ILE A CA 1
ATOM 570 C C . ILE A 1 70 ? -5.846 -9.457 14.221 1.00 87.75 70 ILE A C 1
ATOM 572 O O . ILE A 1 70 ? -4.767 -9.507 13.642 1.00 87.75 70 ILE A O 1
ATOM 576 N N . TYR A 1 71 ? -6.961 -9.979 13.701 1.00 88.25 71 TYR A N 1
ATOM 577 C CA . TYR A 1 71 ? -6.987 -10.667 12.408 1.00 88.25 71 TYR A CA 1
ATOM 578 C C . TYR A 1 71 ? -6.502 -9.766 11.278 1.00 88.25 71 TYR A C 1
ATOM 580 O O . TYR A 1 71 ? -5.670 -10.186 10.475 1.00 88.25 71 TYR A O 1
ATOM 588 N N . HIS A 1 72 ? -6.987 -8.524 11.233 1.00 88.38 72 HIS A N 1
ATOM 589 C CA . HIS A 1 72 ? -6.585 -7.583 10.198 1.00 88.38 72 HIS A CA 1
ATOM 590 C C . HIS A 1 72 ? -5.095 -7.231 10.306 1.00 88.38 72 HIS A C 1
ATOM 592 O O . HIS A 1 72 ? -4.380 -7.264 9.303 1.00 88.38 72 HIS A O 1
ATOM 598 N N . SER A 1 73 ? -4.618 -6.969 11.524 1.00 90.00 73 SER A N 1
ATOM 599 C CA . SER A 1 73 ? -3.215 -6.639 11.803 1.00 90.00 73 SER A CA 1
ATOM 600 C C . SER A 1 73 ? -2.279 -7.800 11.475 1.00 90.00 73 SER A C 1
ATOM 602 O O . SER A 1 73 ? -1.207 -7.611 10.910 1.00 90.00 73 SER A O 1
ATOM 604 N N . ALA A 1 74 ? -2.690 -9.020 11.804 1.00 89.88 74 ALA A N 1
ATOM 605 C CA . ALA A 1 74 ? -1.917 -10.229 11.577 1.00 89.88 74 ALA A CA 1
ATOM 606 C C . ALA A 1 74 ? -1.882 -10.639 10.103 1.00 89.88 74 ALA A C 1
ATOM 608 O O . ALA A 1 74 ? -0.825 -11.015 9.607 1.00 89.88 74 ALA A O 1
ATOM 609 N N . SER A 1 75 ? -3.013 -10.526 9.396 1.00 91.88 75 SER A N 1
ATOM 610 C CA . SER A 1 75 ? -3.075 -10.704 7.941 1.00 91.88 75 SER A CA 1
ATOM 611 C C . SER A 1 75 ? -2.117 -9.739 7.242 1.00 91.88 75 SER A C 1
ATOM 613 O O . SER A 1 75 ? -1.332 -10.147 6.391 1.00 91.88 75 SER A O 1
ATOM 615 N N . PHE A 1 76 ? -2.115 -8.474 7.669 1.00 92.69 76 PHE A N 1
ATOM 616 C CA . PHE A 1 76 ? -1.189 -7.469 7.164 1.00 92.69 76 PHE A CA 1
ATOM 617 C C . PHE A 1 76 ? 0.278 -7.775 7.517 1.00 92.69 76 PHE A C 1
ATOM 619 O O . PHE A 1 76 ? 1.150 -7.689 6.659 1.00 92.69 76 PHE A O 1
ATOM 626 N N . GLY A 1 77 ? 0.567 -8.219 8.743 1.00 92.12 77 GLY A N 1
ATOM 627 C CA . GLY A 1 77 ? 1.911 -8.664 9.129 1.00 92.12 77 GLY A CA 1
ATOM 628 C C . GLY A 1 77 ? 2.405 -9.872 8.322 1.00 92.12 77 GLY A C 1
ATOM 629 O O . GLY A 1 77 ? 3.565 -9.914 7.921 1.00 92.12 77 GLY A O 1
ATOM 630 N N . CYS A 1 78 ? 1.523 -10.830 8.026 1.00 91.12 78 CYS A N 1
ATOM 631 C CA . CYS A 1 78 ? 1.826 -11.965 7.155 1.00 91.12 78 CYS A CA 1
ATOM 632 C C . CYS A 1 78 ? 2.115 -11.506 5.721 1.00 91.12 78 CYS A C 1
ATOM 634 O O . CYS A 1 78 ? 3.080 -11.969 5.120 1.00 91.12 78 CYS A O 1
ATOM 636 N N . PHE A 1 79 ? 1.345 -10.549 5.201 1.00 93.75 79 PHE A N 1
ATOM 637 C CA . PHE A 1 79 ? 1.618 -9.924 3.910 1.00 93.75 79 PHE A CA 1
ATOM 638 C C . PHE A 1 79 ? 3.002 -9.269 3.861 1.00 93.75 79 PHE A C 1
ATOM 640 O O . PHE A 1 79 ? 3.763 -9.537 2.937 1.00 93.75 79 PHE A O 1
ATOM 647 N N . LEU A 1 80 ? 3.383 -8.496 4.879 1.00 93.81 80 LEU A N 1
ATOM 648 C CA . LEU A 1 80 ? 4.728 -7.918 4.954 1.00 93.81 80 LEU A CA 1
ATOM 649 C C . LEU A 1 80 ? 5.819 -8.992 4.995 1.00 93.81 80 LEU A C 1
ATOM 651 O O . LEU A 1 80 ? 6.851 -8.840 4.348 1.00 93.81 80 LEU A O 1
ATOM 655 N N . LEU A 1 81 ? 5.588 -10.100 5.702 1.00 91.81 81 LEU A N 1
ATOM 656 C CA . LEU A 1 81 ? 6.507 -11.236 5.699 1.00 91.81 81 LEU A CA 1
ATOM 657 C C . LEU A 1 81 ? 6.609 -11.875 4.307 1.00 91.81 81 LEU A C 1
ATOM 659 O O . LEU A 1 81 ? 7.714 -12.193 3.878 1.00 91.81 81 LEU A O 1
ATOM 663 N N . LEU A 1 82 ? 5.501 -12.009 3.571 1.00 91.81 82 LEU A N 1
ATOM 664 C CA . LEU A 1 82 ? 5.522 -12.457 2.174 1.00 91.81 82 LEU A CA 1
ATOM 665 C C . LEU A 1 82 ? 6.314 -11.494 1.280 1.00 91.81 82 LEU A C 1
ATOM 667 O O . LEU A 1 82 ? 7.054 -11.963 0.421 1.00 91.81 82 LEU A O 1
ATOM 671 N N . LEU A 1 83 ? 6.216 -10.177 1.493 1.00 92.31 83 LEU A N 1
ATOM 672 C CA . LEU A 1 83 ? 7.036 -9.197 0.770 1.00 92.31 83 LEU A CA 1
ATOM 673 C C . LEU A 1 83 ? 8.527 -9.363 1.085 1.00 92.31 83 LEU A C 1
ATOM 675 O O . LEU A 1 83 ? 9.349 -9.338 0.170 1.00 92.31 83 LEU A O 1
ATOM 679 N N . VAL A 1 84 ? 8.881 -9.580 2.358 1.00 91.31 84 VAL A N 1
ATOM 680 C CA . VAL A 1 84 ? 10.268 -9.875 2.747 1.00 91.31 84 VAL A CA 1
ATOM 681 C C . VAL A 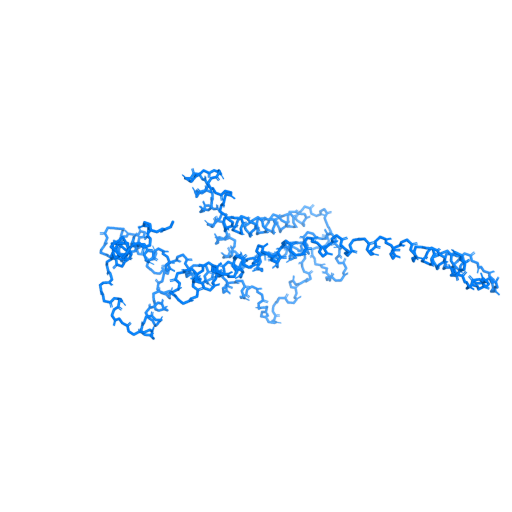1 84 ? 10.737 -11.159 2.070 1.00 91.31 84 VAL A C 1
ATOM 683 O O . VAL A 1 84 ? 11.792 -11.143 1.446 1.00 91.31 84 VAL A O 1
ATOM 686 N N . LEU A 1 85 ? 9.937 -12.228 2.089 1.00 88.62 85 LEU A N 1
ATOM 687 C CA . LEU A 1 85 ? 10.264 -13.483 1.408 1.00 88.62 85 LEU A CA 1
ATOM 688 C C . LEU A 1 85 ? 10.420 -13.310 -0.108 1.00 88.62 85 LEU A C 1
ATOM 690 O O . LEU A 1 85 ? 11.335 -13.882 -0.692 1.00 88.62 85 LEU A O 1
ATOM 694 N N . ALA A 1 86 ? 9.569 -12.499 -0.743 1.00 85.50 86 ALA A N 1
ATOM 695 C CA . ALA A 1 86 ? 9.687 -12.173 -2.163 1.00 85.50 86 ALA A CA 1
ATOM 696 C C . ALA A 1 86 ? 10.968 -11.373 -2.469 1.00 85.50 86 ALA A C 1
ATOM 698 O O . ALA A 1 86 ? 11.522 -11.491 -3.562 1.00 85.50 86 ALA A O 1
ATOM 699 N N . SER A 1 87 ? 11.451 -10.574 -1.508 1.00 83.56 87 SER A N 1
ATOM 700 C CA . SER A 1 87 ? 12.701 -9.811 -1.625 1.00 83.56 87 SER A CA 1
ATOM 701 C C . SER A 1 87 ? 13.956 -10.649 -1.344 1.00 83.56 87 SER A C 1
ATOM 703 O O . SER A 1 87 ? 14.980 -10.456 -2.001 1.00 83.56 87 SER A O 1
ATOM 705 N N . THR A 1 88 ? 13.889 -11.613 -0.419 1.00 77.81 88 THR A N 1
ATOM 706 C CA . THR A 1 88 ? 14.997 -12.516 -0.090 1.00 77.81 88 THR A CA 1
ATOM 707 C C . THR A 1 88 ? 15.072 -13.630 -1.129 1.00 77.81 88 THR A C 1
ATOM 709 O O . THR A 1 88 ? 14.486 -14.701 -0.976 1.00 77.81 88 THR A O 1
ATOM 712 N N . ARG A 1 89 ? 15.786 -13.369 -2.224 1.00 63.06 89 ARG A N 1
ATOM 713 C CA . ARG A 1 89 ? 16.002 -14.338 -3.305 1.00 63.06 89 ARG A CA 1
ATOM 714 C C . ARG A 1 89 ? 16.886 -15.485 -2.805 1.00 63.06 89 ARG A C 1
ATOM 716 O O . ARG A 1 89 ? 18.059 -15.281 -2.518 1.00 63.06 89 ARG A O 1
ATOM 723 N N . THR A 1 90 ? 16.338 -16.696 -2.705 1.00 55.22 90 THR A N 1
ATOM 724 C CA . THR A 1 90 ? 17.114 -17.901 -2.372 1.00 55.22 90 THR A CA 1
ATOM 725 C C . THR A 1 90 ? 18.069 -18.217 -3.533 1.00 55.22 90 THR A C 1
ATOM 727 O O . THR A 1 90 ? 17.636 -18.432 -4.665 1.00 55.22 90 THR A O 1
ATOM 730 N N . GLU A 1 91 ? 19.376 -18.201 -3.266 1.00 47.34 91 GLU A N 1
ATOM 731 C CA . GLU A 1 91 ? 20.450 -17.941 -4.245 1.00 47.34 91 GLU A CA 1
ATOM 732 C C . GLU A 1 91 ? 20.678 -18.976 -5.374 1.00 47.34 91 GLU A C 1
ATOM 734 O O . GLU A 1 91 ? 21.546 -18.772 -6.218 1.00 47.34 91 GLU A O 1
ATOM 739 N N . GLY A 1 92 ? 19.914 -20.068 -5.464 1.00 53.59 92 GLY A N 1
ATOM 740 C CA . GLY A 1 92 ? 20.231 -21.174 -6.385 1.00 53.59 92 GLY A CA 1
ATOM 741 C C . GLY A 1 92 ? 19.491 -21.183 -7.730 1.00 53.59 92 GLY A C 1
ATOM 742 O O . GLY A 1 92 ? 20.104 -21.394 -8.772 1.00 53.59 92 GLY A O 1
ATOM 743 N N . SER A 1 93 ? 18.169 -20.968 -7.731 1.00 51.19 93 SER A N 1
ATOM 744 C CA . SER A 1 93 ? 17.305 -21.230 -8.905 1.00 51.19 93 SER A CA 1
ATOM 745 C C . SER A 1 93 ? 16.861 -19.967 -9.659 1.00 51.19 93 SER A C 1
ATOM 747 O O . SER A 1 93 ? 16.407 -20.046 -10.800 1.00 51.19 93 SER A O 1
ATOM 749 N N . GLU A 1 94 ? 16.986 -18.791 -9.043 1.00 57.53 94 GLU A N 1
ATOM 750 C CA . GLU A 1 94 ? 16.395 -17.538 -9.541 1.00 57.53 94 GLU A CA 1
ATOM 751 C C . GLU A 1 94 ? 17.355 -16.703 -10.408 1.00 57.53 94 GLU A C 1
ATOM 753 O O . GLU A 1 94 ? 16.918 -15.772 -11.081 1.00 57.53 94 GLU A O 1
ATOM 758 N N . ARG A 1 95 ? 18.657 -17.031 -10.467 1.00 57.28 95 ARG A N 1
ATOM 759 C CA . ARG A 1 95 ? 19.625 -16.290 -11.305 1.00 57.28 95 ARG A CA 1
ATOM 760 C C . ARG A 1 95 ? 19.327 -16.439 -12.800 1.00 57.28 95 ARG A C 1
ATOM 762 O O . ARG A 1 95 ? 19.469 -15.485 -13.552 1.00 57.28 95 ARG A O 1
ATOM 769 N N . SER A 1 96 ? 18.815 -17.602 -13.212 1.00 60.25 96 SER A N 1
ATOM 770 C CA . SER A 1 96 ? 18.309 -17.812 -14.575 1.00 60.25 96 SER A CA 1
ATOM 771 C C . SER A 1 96 ? 17.026 -17.008 -14.838 1.00 60.25 96 SER A C 1
ATOM 773 O O . SER A 1 96 ? 16.858 -16.471 -15.927 1.00 60.25 96 SER A O 1
ATOM 775 N N . ARG A 1 97 ? 16.167 -16.825 -13.822 1.00 68.44 97 ARG A N 1
ATOM 776 C CA . ARG A 1 97 ? 14.911 -16.058 -13.923 1.00 68.44 97 ARG A CA 1
ATOM 777 C C . ARG A 1 97 ? 15.124 -14.550 -14.060 1.00 68.44 97 ARG A C 1
ATOM 779 O O . ARG A 1 97 ? 14.270 -13.885 -14.630 1.00 68.44 97 ARG A O 1
ATOM 786 N N . GLN A 1 98 ? 16.269 -14.023 -13.623 1.00 70.00 98 GLN A N 1
ATOM 787 C CA . GLN A 1 98 ? 16.636 -12.611 -13.813 1.00 70.00 98 GLN A CA 1
ATOM 788 C C . GLN A 1 98 ? 16.869 -12.236 -15.282 1.00 70.00 98 GLN A C 1
ATOM 790 O O . GLN A 1 98 ? 16.710 -11.073 -15.637 1.00 70.00 98 GLN A O 1
ATOM 795 N N . ASN A 1 99 ? 17.219 -13.215 -16.121 1.00 75.56 99 ASN A N 1
ATOM 796 C CA . ASN A 1 99 ? 17.421 -13.038 -17.561 1.00 75.56 99 ASN A CA 1
ATOM 797 C C . ASN A 1 99 ? 16.172 -13.423 -18.374 1.00 75.56 99 ASN A C 1
ATOM 799 O O . ASN A 1 99 ? 16.227 -13.533 -19.597 1.00 75.56 99 ASN A O 1
ATOM 803 N N . ILE A 1 100 ? 15.042 -13.673 -17.708 1.00 79.12 100 ILE A N 1
ATOM 804 C CA . ILE A 1 100 ? 13.773 -13.997 -18.356 1.00 79.12 100 ILE A CA 1
ATOM 805 C C . ILE A 1 100 ? 12.880 -12.767 -18.258 1.00 79.12 100 ILE A C 1
ATOM 807 O O . ILE A 1 100 ? 12.500 -12.356 -17.163 1.00 79.12 100 ILE A O 1
ATOM 811 N N . ARG A 1 101 ? 12.513 -12.204 -19.408 1.00 77.62 101 ARG A N 1
ATOM 812 C CA . ARG A 1 101 ? 11.480 -11.168 -19.492 1.00 77.62 101 ARG A CA 1
ATOM 813 C C . ARG A 1 101 ? 10.118 -11.800 -19.212 1.00 77.62 101 ARG A C 1
ATOM 815 O O . ARG A 1 101 ? 9.867 -12.935 -19.629 1.00 77.62 101 ARG A O 1
ATOM 822 N N . GLY A 1 102 ? 9.262 -11.100 -18.462 1.00 78.12 102 GLY A N 1
ATOM 823 C CA . GLY A 1 102 ? 7.955 -11.612 -18.023 1.00 78.12 102 GLY A CA 1
ATOM 824 C C . GLY A 1 102 ? 8.005 -13.042 -17.451 1.00 78.12 102 GLY A C 1
ATOM 825 O O . GLY A 1 102 ? 7.389 -13.959 -18.021 1.00 78.12 102 GLY A O 1
ATOM 826 N N . PRO A 1 103 ? 8.765 -13.284 -16.362 1.00 79.75 103 PRO A N 1
ATOM 827 C CA . PRO A 1 103 ? 8.817 -14.604 -15.756 1.00 79.75 103 PRO A CA 1
ATOM 828 C C . PRO A 1 103 ? 7.427 -14.976 -15.220 1.00 79.75 103 PRO A C 1
ATOM 830 O O . PRO A 1 103 ? 6.686 -14.105 -14.754 1.00 79.75 103 PRO A O 1
ATOM 833 N N . PRO A 1 104 ? 7.041 -16.262 -15.270 1.00 80.94 104 PRO A N 1
ATOM 834 C CA . PRO A 1 104 ? 5.774 -16.682 -14.696 1.00 80.94 104 PRO A CA 1
ATOM 835 C C . PRO A 1 104 ? 5.766 -16.382 -13.186 1.00 80.94 104 PRO A C 1
ATOM 837 O O . PRO A 1 104 ? 6.797 -16.599 -12.527 1.00 80.94 104 PRO A O 1
ATOM 840 N N . PRO A 1 105 ? 4.632 -15.905 -12.639 1.00 84.81 105 PRO A N 1
ATOM 841 C CA . PRO A 1 105 ? 4.526 -15.530 -11.236 1.00 84.81 105 PRO A CA 1
ATOM 842 C C . PRO A 1 105 ? 4.847 -16.717 -10.326 1.00 84.81 105 PRO A C 1
ATOM 844 O O . PRO A 1 105 ? 4.327 -17.822 -10.493 1.00 84.81 105 PRO A O 1
ATOM 847 N N . SER A 1 106 ? 5.728 -16.477 -9.362 1.00 86.75 106 SER A N 1
ATOM 848 C CA . SER A 1 106 ? 6.076 -17.424 -8.306 1.00 86.75 106 SER A CA 1
ATOM 849 C C . SER A 1 106 ? 4.895 -17.659 -7.359 1.00 86.75 106 SER A C 1
ATOM 851 O O . SER A 1 106 ? 3.948 -16.874 -7.300 1.00 86.75 106 SER A O 1
ATOM 853 N N . LEU A 1 107 ? 4.960 -18.732 -6.564 1.00 88.56 107 LEU A N 1
ATOM 854 C CA . LEU A 1 107 ? 3.938 -19.018 -5.551 1.00 88.56 107 LEU A CA 1
ATOM 855 C C . LEU A 1 107 ? 3.770 -17.842 -4.574 1.00 88.56 107 LEU A C 1
ATOM 857 O O . LEU A 1 107 ? 2.646 -17.491 -4.226 1.00 88.56 107 LEU A O 1
ATOM 861 N N . VAL A 1 108 ? 4.871 -17.197 -4.174 1.00 90.31 108 VAL A N 1
ATOM 862 C CA . VAL A 1 108 ? 4.839 -16.031 -3.278 1.00 90.31 108 VAL A CA 1
ATOM 863 C C . VAL A 1 108 ? 4.141 -14.843 -3.947 1.00 90.31 108 VAL A C 1
ATOM 865 O O . VAL A 1 108 ? 3.282 -14.220 -3.330 1.00 90.31 108 VAL A O 1
ATOM 868 N N . GLU A 1 109 ? 4.435 -14.562 -5.220 1.00 89.81 109 GLU A N 1
ATOM 869 C CA . GLU A 1 109 ? 3.754 -13.501 -5.979 1.00 89.81 109 GLU A CA 1
ATOM 870 C C . GLU A 1 109 ? 2.255 -13.771 -6.150 1.00 89.81 109 GLU A C 1
ATOM 872 O O . GLU A 1 109 ? 1.460 -12.837 -6.056 1.00 89.81 109 GLU A O 1
ATOM 877 N N . TRP A 1 110 ? 1.849 -15.032 -6.326 1.00 91.88 110 TRP A N 1
ATOM 878 C CA . TRP A 1 110 ? 0.435 -15.415 -6.334 1.00 91.88 110 TRP A CA 1
ATOM 879 C C . TRP A 1 110 ? -0.252 -15.138 -4.995 1.00 91.88 110 TRP A C 1
ATOM 881 O O . TRP A 1 110 ? -1.349 -14.581 -4.972 1.00 91.88 110 TRP A O 1
ATOM 891 N N . LEU A 1 111 ? 0.386 -15.480 -3.871 1.00 92.88 111 LEU A N 1
ATOM 892 C CA . LEU A 1 111 ? -0.156 -15.182 -2.539 1.00 92.88 111 LEU A CA 1
ATOM 893 C C . LEU A 1 111 ? -0.297 -13.670 -2.308 1.00 92.88 111 LEU A C 1
ATOM 895 O O . LEU A 1 111 ? -1.330 -13.221 -1.811 1.00 92.88 111 LEU A O 1
ATOM 899 N N . ILE A 1 112 ? 0.708 -12.888 -2.715 1.00 94.19 112 ILE A N 1
ATOM 900 C CA . ILE A 1 112 ? 0.676 -11.418 -2.680 1.00 94.19 112 ILE A CA 1
ATOM 901 C C . ILE A 1 112 ? -0.490 -10.897 -3.531 1.00 94.19 112 ILE A C 1
ATOM 903 O O . ILE A 1 112 ? -1.262 -10.065 -3.060 1.00 94.19 112 ILE A O 1
ATOM 907 N N . PHE A 1 113 ? -0.663 -11.407 -4.753 1.00 94.69 113 PHE A N 1
ATOM 908 C CA . PHE A 1 113 ? -1.749 -11.010 -5.651 1.00 94.69 113 PHE A CA 1
ATOM 909 C C . PHE A 1 113 ? -3.137 -11.252 -5.042 1.00 94.69 113 PHE A C 1
ATOM 911 O O . PHE A 1 113 ? -3.983 -10.352 -5.049 1.00 94.69 113 PHE A O 1
ATOM 918 N N . PHE A 1 114 ? -3.373 -12.434 -4.463 1.00 94.81 114 PHE A N 1
ATOM 919 C CA . PHE A 1 114 ? -4.642 -12.734 -3.794 1.00 94.81 114 PHE A CA 1
ATOM 920 C C . PHE A 1 114 ? -4.887 -11.824 -2.591 1.00 94.81 114 PHE A C 1
ATOM 922 O O . PHE A 1 114 ? -6.004 -11.335 -2.406 1.00 94.81 114 PHE A O 1
ATOM 929 N N . TRP A 1 115 ? -3.847 -11.555 -1.798 1.00 95.56 115 TRP A N 1
ATOM 930 C CA . TRP A 1 115 ? -3.952 -10.653 -0.657 1.00 95.56 115 TRP A CA 1
ATOM 931 C C . TRP A 1 115 ? -4.302 -9.223 -1.090 1.00 95.56 115 TRP A C 1
ATOM 933 O O . TRP A 1 115 ? -5.253 -8.639 -0.570 1.00 95.56 115 TRP A O 1
ATOM 943 N N . VA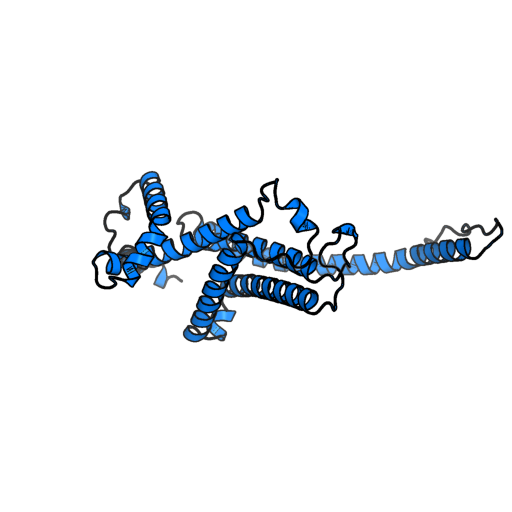L A 1 116 ? -3.598 -8.682 -2.093 1.00 96.88 116 VAL A N 1
ATOM 944 C CA . VAL A 1 116 ? -3.868 -7.339 -2.631 1.00 96.88 116 VAL A CA 1
ATOM 945 C C . VAL A 1 116 ? -5.281 -7.257 -3.200 1.00 96.88 116 VAL A C 1
ATOM 947 O O . VAL A 1 116 ? -5.986 -6.296 -2.918 1.00 96.88 116 VAL A O 1
ATOM 950 N N . THR A 1 117 ? -5.732 -8.271 -3.941 1.00 95.62 117 THR A N 1
ATOM 951 C CA . THR A 1 117 ? -7.099 -8.310 -4.488 1.00 95.62 117 THR A CA 1
ATOM 952 C C . THR A 1 117 ? -8.150 -8.255 -3.375 1.00 95.62 117 THR A C 1
ATOM 954 O O . THR A 1 117 ? -9.130 -7.517 -3.479 1.00 95.62 117 THR A O 1
ATOM 957 N N . GLY A 1 118 ? -7.926 -8.979 -2.273 1.00 95.31 118 GLY A N 1
ATOM 958 C CA . GLY A 1 118 ? -8.786 -8.914 -1.090 1.00 95.31 118 GLY A CA 1
ATOM 959 C C . GLY A 1 118 ? -8.822 -7.522 -0.452 1.00 95.31 118 GLY A C 1
ATOM 960 O O . GLY A 1 118 ? -9.889 -7.061 -0.048 1.00 95.31 118 GLY A O 1
ATOM 961 N N . MET A 1 119 ? -7.684 -6.825 -0.413 1.00 95.12 119 MET A N 1
ATOM 962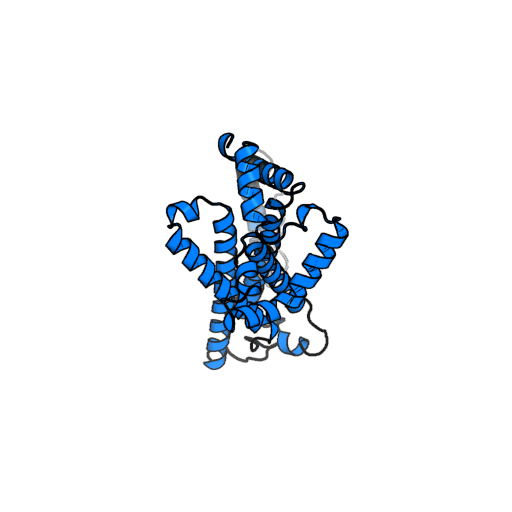 C CA . MET A 1 119 ? -7.616 -5.451 0.090 1.00 95.12 119 MET A CA 1
ATOM 963 C C . MET A 1 119 ? -8.279 -4.441 -0.843 1.00 95.12 119 MET A C 1
ATOM 965 O O . MET A 1 119 ? -9.004 -3.581 -0.362 1.00 95.12 119 MET A O 1
ATOM 969 N N . VAL A 1 120 ? -8.113 -4.575 -2.161 1.00 96.88 120 VAL A N 1
ATOM 970 C CA . VAL A 1 120 ? -8.836 -3.750 -3.144 1.00 96.88 120 VAL A CA 1
ATOM 971 C C . VAL A 1 120 ? -10.340 -3.892 -2.939 1.00 96.88 120 VAL A C 1
ATOM 973 O O . VAL A 1 120 ? -11.046 -2.893 -2.849 1.00 96.88 120 VAL A O 1
ATOM 976 N N . TRP A 1 121 ? -10.831 -5.123 -2.777 1.00 96.00 121 TRP A N 1
ATOM 977 C CA . TRP A 1 121 ? -12.239 -5.360 -2.474 1.00 96.00 121 TRP A CA 1
ATOM 978 C C . TRP A 1 121 ? -12.683 -4.696 -1.159 1.00 96.00 121 TRP A C 1
ATOM 980 O O . TRP A 1 121 ? -13.750 -4.081 -1.107 1.00 96.00 121 TRP A O 1
ATOM 990 N N . ALA A 1 122 ? -11.873 -4.798 -0.101 1.00 94.00 122 ALA A N 1
ATOM 991 C CA . ALA A 1 122 ? -12.168 -4.183 1.191 1.00 94.00 122 ALA A CA 1
ATOM 992 C C . ALA A 1 122 ? -12.247 -2.647 1.107 1.00 94.00 122 ALA A C 1
ATOM 994 O O . ALA A 1 122 ? -13.216 -2.072 1.603 1.00 94.00 122 ALA A O 1
ATOM 995 N N . GLU A 1 123 ? -11.300 -1.998 0.424 1.00 94.75 123 GLU A N 1
ATOM 996 C CA . GLU A 1 123 ? -11.307 -0.543 0.215 1.00 94.75 123 GLU A CA 1
ATOM 997 C C . GLU A 1 123 ? -12.488 -0.099 -0.658 1.00 94.75 123 GLU A C 1
ATOM 999 O O . GLU A 1 123 ? -13.155 0.887 -0.347 1.00 94.75 123 GLU A O 1
ATOM 1004 N N . CYS A 1 124 ? -12.829 -0.853 -1.713 1.00 95.19 124 CYS A N 1
ATOM 1005 C CA . CYS A 1 124 ? -14.021 -0.571 -2.519 1.00 95.19 124 CYS A CA 1
ATOM 1006 C C . CYS A 1 124 ? -15.303 -0.635 -1.677 1.00 95.19 124 CYS A C 1
ATOM 1008 O O . CYS A 1 124 ? -16.181 0.218 -1.818 1.00 95.19 124 CYS A O 1
ATOM 1010 N N . LYS A 1 125 ? -15.407 -1.620 -0.777 1.00 94.50 125 LYS A N 1
ATOM 1011 C CA . LYS A 1 125 ? -16.536 -1.737 0.151 1.00 94.50 125 LYS A CA 1
ATOM 1012 C C . LYS A 1 125 ? -16.586 -0.557 1.122 1.00 94.50 125 LYS A C 1
ATOM 1014 O O . LYS A 1 125 ? -17.658 0.006 1.320 1.00 94.50 125 LYS A O 1
ATOM 1019 N N . GLN A 1 126 ? -15.450 -0.164 1.694 1.00 93.56 126 GLN A N 1
ATOM 1020 C CA . GLN A 1 126 ? -15.378 0.987 2.592 1.00 93.56 126 GLN A CA 1
ATOM 1021 C C . GLN A 1 126 ? -15.796 2.278 1.879 1.00 93.56 126 GLN A C 1
ATOM 1023 O O . GLN A 1 126 ? -16.608 3.038 2.404 1.00 93.56 126 GLN A O 1
ATOM 1028 N N . LEU A 1 127 ? -15.307 2.493 0.655 1.00 94.00 127 LEU A N 1
ATOM 1029 C CA . LEU A 1 127 ? -15.668 3.648 -0.162 1.00 94.00 127 LEU A CA 1
ATOM 1030 C C . LEU A 1 127 ? -17.177 3.706 -0.441 1.00 94.00 127 LEU A C 1
ATOM 1032 O O . LEU A 1 127 ? -17.767 4.787 -0.404 1.00 94.00 127 LEU A O 1
ATOM 1036 N N . TRP A 1 128 ? -17.797 2.551 -0.700 1.00 94.88 128 TRP A N 1
ATOM 1037 C CA . TRP A 1 128 ? -19.239 2.439 -0.918 1.00 94.88 128 TRP A CA 1
ATOM 1038 C C . TRP A 1 128 ? -20.055 2.727 0.351 1.00 94.88 128 TRP A C 1
ATOM 1040 O O . TRP A 1 128 ? -21.083 3.396 0.279 1.00 94.88 128 TRP A O 1
ATOM 1050 N N . GLU A 1 129 ? -19.610 2.238 1.512 1.00 94.06 129 GLU A N 1
ATOM 1051 C CA . GLU A 1 129 ? -20.335 2.370 2.784 1.00 94.06 129 GLU A CA 1
ATOM 1052 C C . GLU A 1 129 ? -20.175 3.760 3.427 1.00 94.06 129 GLU A C 1
ATOM 1054 O O . GLU A 1 129 ? -21.147 4.308 3.946 1.00 94.06 129 GLU A O 1
ATOM 1059 N N . GLU A 1 130 ? -18.976 4.350 3.394 1.00 92.62 130 GLU A N 1
ATOM 1060 C CA . GLU A 1 130 ? -18.688 5.663 3.999 1.00 92.62 130 GLU A CA 1
ATOM 1061 C C . GLU A 1 130 ? -18.999 6.836 3.056 1.00 92.62 130 GLU A C 1
ATOM 1063 O O . GLU A 1 130 ? -19.312 7.945 3.503 1.00 92.62 130 GLU A O 1
ATOM 1068 N N . GLY A 1 131 ? -18.903 6.599 1.745 1.00 92.50 131 GLY A N 1
ATOM 1069 C CA . GLY A 1 131 ? -19.016 7.607 0.698 1.00 92.50 131 GLY A CA 1
ATOM 1070 C C . GLY A 1 131 ? -17.715 8.380 0.433 1.00 92.50 131 GLY A C 1
ATOM 1071 O O . GLY A 1 131 ? -16.904 8.649 1.323 1.00 92.50 131 GLY A O 1
ATOM 1072 N N . LEU A 1 132 ? -17.542 8.823 -0.819 1.00 91.56 132 LEU A N 1
ATOM 1073 C CA . LEU A 1 132 ? -16.304 9.433 -1.332 1.00 91.56 132 LEU A CA 1
ATOM 1074 C C . LEU A 1 132 ? -15.813 10.642 -0.516 1.00 91.56 132 LEU A C 1
ATOM 1076 O O . LEU A 1 132 ? -14.623 10.771 -0.238 1.00 91.56 132 LEU A O 1
ATOM 1080 N N . LYS A 1 133 ? -16.721 11.534 -0.101 1.00 91.19 133 LYS A N 1
ATOM 1081 C CA . LYS A 1 133 ? -16.353 12.759 0.633 1.00 91.19 133 LYS A CA 1
ATOM 1082 C C . LYS A 1 133 ? -15.784 12.458 2.021 1.00 91.19 133 LYS A C 1
ATOM 1084 O O . LYS A 1 133 ? -14.873 13.153 2.470 1.00 91.19 133 LYS A O 1
ATOM 1089 N N . ALA A 1 134 ? -16.339 11.465 2.715 1.00 91.25 134 ALA A N 1
ATOM 1090 C CA . ALA A 1 134 ? -15.834 11.050 4.018 1.00 91.25 134 ALA A CA 1
ATOM 1091 C C . ALA A 1 134 ? -14.480 10.347 3.867 1.00 91.25 134 ALA A C 1
ATOM 1093 O O . ALA A 1 134 ? -13.553 10.674 4.608 1.00 91.25 134 ALA A O 1
ATOM 1094 N N . TYR A 1 135 ? -14.360 9.490 2.849 1.00 91.94 135 TYR A N 1
ATOM 1095 C CA . TYR A 1 135 ? -13.146 8.746 2.534 1.00 91.94 135 TYR A CA 1
ATOM 1096 C C . TYR A 1 135 ? -11.948 9.666 2.243 1.00 91.94 135 TYR A C 1
ATOM 1098 O O . TYR A 1 135 ? -10.910 9.553 2.885 1.00 91.94 135 TYR A O 1
ATOM 1106 N N . VAL A 1 136 ? -12.100 10.642 1.340 1.00 90.88 136 VAL A N 1
ATOM 1107 C CA . VAL A 1 136 ? -10.998 11.532 0.909 1.00 90.88 136 VAL A CA 1
ATOM 1108 C C . VAL A 1 136 ? -10.509 12.464 2.024 1.00 90.88 136 VAL A C 1
ATOM 1110 O O . VAL A 1 136 ? -9.362 12.908 2.003 1.00 90.88 136 VAL A O 1
ATOM 1113 N N . ARG A 1 137 ? -11.354 12.767 3.018 1.00 89.81 137 ARG A N 1
ATOM 1114 C CA . ARG A 1 137 ? -10.970 13.610 4.162 1.00 89.81 137 ARG A CA 1
ATOM 1115 C C . ARG A 1 137 ? -10.007 12.897 5.114 1.00 89.81 137 ARG A C 1
ATOM 1117 O O . ARG A 1 137 ? -9.326 13.560 5.894 1.00 89.81 137 ARG A O 1
ATOM 1124 N N . GLN A 1 138 ? -9.972 11.568 5.082 1.00 89.12 138 GLN A N 1
ATOM 1125 C CA . GLN A 1 138 ? -9.105 10.781 5.937 1.00 89.12 138 GLN A CA 1
ATOM 1126 C C . GLN A 1 138 ? -7.759 10.542 5.241 1.00 89.12 138 GLN A C 1
ATOM 1128 O O . GLN A 1 138 ? -7.662 9.762 4.300 1.00 89.12 138 GLN A O 1
ATOM 1133 N N . TRP A 1 139 ? -6.701 11.201 5.724 1.00 86.06 139 TRP A N 1
ATOM 1134 C CA . TRP A 1 139 ? -5.339 11.116 5.161 1.00 86.06 139 TRP A CA 1
ATOM 1135 C C . TRP A 1 139 ? -4.783 9.697 5.093 1.00 86.06 139 TRP A C 1
ATOM 1137 O O . TRP A 1 139 ? -3.984 9.356 4.232 1.00 86.06 139 TRP A O 1
ATOM 1147 N N . TRP A 1 140 ? -5.225 8.860 6.011 1.00 88.12 140 TRP A N 1
ATOM 1148 C CA . TRP A 1 140 ? -4.878 7.458 6.040 1.00 88.12 140 TRP A CA 1
ATOM 1149 C C . TRP A 1 140 ? -5.428 6.694 4.822 1.00 88.12 140 TRP A C 1
ATOM 1151 O O . TRP A 1 140 ? -4.678 6.037 4.102 1.00 88.12 140 TRP A O 1
ATOM 1161 N N . ASN A 1 141 ? -6.693 6.900 4.472 1.00 92.50 141 ASN A N 1
ATOM 1162 C CA . ASN A 1 141 ? -7.302 6.262 3.305 1.00 92.50 141 ASN A CA 1
ATOM 1163 C C . ASN A 1 141 ? -6.569 6.613 1.990 1.00 92.50 141 ASN A C 1
ATOM 1165 O O . ASN A 1 141 ? -6.582 5.833 1.038 1.00 92.50 141 ASN A O 1
ATOM 1169 N N . TRP A 1 142 ? -5.876 7.760 1.937 1.00 91.75 142 TRP A N 1
ATOM 1170 C CA . TRP A 1 142 ? -4.972 8.099 0.833 1.00 91.75 142 TRP A CA 1
ATOM 1171 C C . TRP A 1 142 ? -3.739 7.201 0.762 1.00 91.75 142 TRP A C 1
ATOM 1173 O O . TRP A 1 142 ? -3.368 6.788 -0.333 1.00 91.75 142 TRP A O 1
ATOM 1183 N N . LEU A 1 143 ? -3.111 6.880 1.898 1.00 91.81 143 LEU A N 1
ATOM 1184 C CA . LEU A 1 143 ? -1.975 5.955 1.944 1.00 91.81 143 LEU A CA 1
ATOM 1185 C C . LEU A 1 143 ? -2.388 4.591 1.381 1.00 91.81 143 LEU A C 1
ATOM 1187 O O . LEU A 1 143 ? -1.697 4.052 0.516 1.00 91.81 143 LEU A O 1
ATOM 1191 N N . ASP A 1 144 ? -3.542 4.080 1.811 1.00 92.62 144 ASP A N 1
ATOM 1192 C CA . ASP A 1 144 ? -4.051 2.778 1.374 1.00 92.62 144 ASP A CA 1
ATOM 1193 C C . ASP A 1 144 ? -4.409 2.791 -0.121 1.00 92.62 144 ASP A C 1
ATOM 1195 O O . ASP A 1 144 ? -4.019 1.884 -0.861 1.00 92.62 144 ASP A O 1
ATOM 1199 N N . PHE A 1 145 ? -5.036 3.868 -0.602 1.00 94.88 145 PHE A N 1
ATOM 1200 C CA . PHE A 1 145 ? -5.337 4.057 -2.021 1.00 94.88 145 PHE A CA 1
ATOM 1201 C C . PHE A 1 145 ? -4.075 4.117 -2.898 1.00 94.88 145 PHE A C 1
ATOM 1203 O O . PHE A 1 145 ? -4.011 3.442 -3.927 1.00 94.88 145 PHE A O 1
ATOM 1210 N N . ILE A 1 146 ? -3.057 4.888 -2.499 1.00 95.25 146 ILE A N 1
ATOM 1211 C CA . ILE A 1 146 ? -1.788 5.023 -3.237 1.00 95.25 146 ILE A CA 1
ATOM 1212 C C . ILE A 1 146 ? -1.047 3.683 -3.276 1.00 95.25 146 ILE A C 1
ATOM 1214 O O . ILE A 1 146 ? -0.617 3.241 -4.343 1.00 95.25 146 ILE A O 1
ATOM 1218 N N . MET A 1 147 ? -0.943 3.008 -2.129 1.00 95.62 147 MET A N 1
ATOM 1219 C CA . MET A 1 147 ? -0.303 1.698 -2.015 1.00 95.62 147 MET A CA 1
ATOM 1220 C C . MET A 1 147 ? -0.964 0.672 -2.949 1.00 95.62 147 MET A C 1
ATOM 1222 O O . MET A 1 147 ? -0.277 0.010 -3.729 1.00 95.62 147 MET A O 1
ATOM 1226 N N . LEU A 1 148 ? -2.297 0.553 -2.910 1.00 96.31 148 LEU A N 1
ATOM 1227 C CA . LEU A 1 148 ? -3.026 -0.385 -3.768 1.00 96.31 148 LEU A CA 1
ATOM 1228 C C . LEU A 1 148 ? -2.947 -0.003 -5.246 1.00 96.31 148 LEU A C 1
ATOM 1230 O O . LEU A 1 148 ? -2.821 -0.890 -6.087 1.00 96.31 148 LEU A O 1
ATOM 1234 N N . SER A 1 149 ? -2.952 1.291 -5.568 1.00 97.12 149 SER A N 1
ATOM 1235 C CA . SER A 1 149 ? -2.790 1.770 -6.945 1.00 97.12 149 SER A CA 1
ATOM 1236 C C . SER A 1 149 ? -1.444 1.345 -7.534 1.00 97.12 149 SER A C 1
ATOM 1238 O O . SER A 1 149 ? -1.403 0.845 -8.657 1.00 97.12 149 SER A O 1
ATOM 1240 N N . PHE A 1 150 ? -0.347 1.451 -6.773 1.00 97.56 150 PHE A N 1
ATOM 1241 C CA . PHE A 1 150 ? 0.961 0.970 -7.228 1.00 97.56 150 PHE A CA 1
ATOM 1242 C C . PHE A 1 150 ? 1.019 -0.557 -7.380 1.00 97.56 150 PHE A C 1
ATOM 1244 O O . PHE A 1 150 ? 1.622 -1.054 -8.336 1.00 97.56 150 PHE A O 1
ATOM 1251 N N . TYR A 1 151 ? 0.354 -1.328 -6.513 1.00 96.88 151 TYR A N 1
ATOM 1252 C CA . TYR A 1 151 ? 0.255 -2.777 -6.721 1.00 96.88 151 TYR A CA 1
ATOM 1253 C C . TYR A 1 151 ? -0.555 -3.139 -7.969 1.00 96.88 151 TYR A C 1
ATOM 1255 O O . TYR A 1 151 ? -0.121 -3.983 -8.754 1.00 96.88 151 TYR A O 1
ATOM 1263 N N . LEU A 1 152 ? -1.691 -2.479 -8.200 1.00 97.31 152 LEU A N 1
ATOM 1264 C CA . LEU A 1 152 ? -2.493 -2.678 -9.409 1.00 97.31 152 LEU A CA 1
ATOM 1265 C C . LEU A 1 152 ? -1.712 -2.301 -10.673 1.00 97.31 152 LEU A C 1
ATOM 1267 O O . LEU A 1 152 ? -1.748 -3.045 -11.654 1.00 97.31 152 LEU A O 1
ATOM 1271 N N . ALA A 1 153 ? -0.952 -1.204 -10.638 1.00 97.00 153 ALA A N 1
ATOM 1272 C CA . ALA A 1 153 ? -0.059 -0.812 -11.725 1.00 97.00 153 ALA A CA 1
ATOM 1273 C C . ALA A 1 153 ? 1.023 -1.874 -11.979 1.00 97.00 153 ALA A C 1
ATOM 1275 O O . ALA A 1 153 ? 1.232 -2.273 -13.123 1.00 97.00 153 ALA A O 1
ATOM 1276 N N . THR A 1 154 ? 1.644 -2.409 -10.923 1.00 95.19 154 THR A N 1
ATOM 1277 C CA . THR A 1 154 ? 2.629 -3.498 -11.028 1.00 95.19 154 THR A CA 1
ATOM 1278 C C . THR A 1 154 ? 2.038 -4.728 -11.714 1.00 95.19 154 THR A C 1
ATOM 1280 O O . THR A 1 154 ? 2.632 -5.264 -12.649 1.00 95.19 154 THR A O 1
ATOM 1283 N N . PHE A 1 155 ? 0.873 -5.198 -11.260 1.00 94.56 155 PHE A N 1
ATOM 1284 C CA . PHE A 1 155 ? 0.242 -6.387 -11.836 1.00 94.56 155 PHE A CA 1
ATOM 1285 C C . PHE A 1 155 ? -0.200 -6.157 -13.279 1.00 94.56 155 PHE A C 1
ATOM 1287 O O . PHE A 1 155 ? -0.031 -7.046 -14.110 1.00 94.56 155 PHE A O 1
ATOM 1294 N N . SER A 1 156 ? -0.686 -4.956 -13.594 1.00 95.38 156 SER A N 1
ATOM 1295 C CA . SER A 1 156 ? -1.045 -4.569 -14.960 1.00 95.38 156 SER A CA 1
ATOM 1296 C C . SER A 1 156 ? 0.177 -4.584 -15.880 1.00 95.38 156 SER A C 1
ATOM 1298 O O . SER A 1 156 ? 0.125 -5.181 -16.950 1.00 95.38 156 SER A O 1
ATOM 1300 N N . LEU A 1 157 ? 1.306 -4.013 -15.445 1.00 93.50 157 LEU A N 1
ATOM 1301 C CA . LEU A 1 157 ? 2.561 -4.031 -16.203 1.00 93.50 157 LEU A CA 1
ATOM 1302 C C . LEU A 1 157 ? 3.102 -5.454 -16.389 1.00 93.50 157 LEU A C 1
ATOM 1304 O O . LEU A 1 157 ? 3.518 -5.809 -17.490 1.00 93.50 157 LEU A O 1
ATOM 1308 N N . LYS A 1 158 ? 3.033 -6.304 -15.355 1.00 91.12 158 LYS A N 1
ATOM 1309 C CA . LYS A 1 158 ? 3.404 -7.725 -15.472 1.00 91.12 158 LYS A CA 1
ATOM 1310 C C . LYS A 1 158 ? 2.493 -8.486 -16.438 1.00 91.12 158 LYS A C 1
ATOM 1312 O O . LYS A 1 158 ? 2.986 -9.318 -17.197 1.00 91.12 158 LYS A O 1
ATOM 1317 N N . ALA A 1 159 ? 1.192 -8.195 -16.446 1.00 91.12 159 ALA A N 1
ATOM 1318 C CA . ALA A 1 159 ? 0.257 -8.777 -17.404 1.00 91.12 159 ALA A CA 1
ATOM 1319 C C . ALA A 1 159 ? 0.573 -8.321 -18.836 1.00 91.12 159 ALA A C 1
ATOM 1321 O O . ALA A 1 159 ? 0.651 -9.154 -19.735 1.00 91.12 159 ALA A O 1
ATOM 1322 N N . VAL A 1 160 ? 0.836 -7.026 -19.045 1.00 91.06 160 VAL A N 1
ATOM 1323 C CA . VAL A 1 160 ? 1.269 -6.484 -20.344 1.00 91.06 160 VAL A CA 1
ATOM 1324 C C . VAL A 1 160 ? 2.555 -7.161 -20.817 1.00 91.06 160 VAL A C 1
ATOM 1326 O O . VAL A 1 160 ? 2.594 -7.631 -21.950 1.00 91.06 160 VAL A O 1
ATOM 1329 N N . ALA A 1 161 ? 3.566 -7.289 -19.953 1.00 88.62 161 ALA A N 1
ATOM 1330 C CA . ALA A 1 161 ? 4.809 -7.987 -20.279 1.00 88.62 161 ALA A CA 1
ATOM 1331 C C . ALA A 1 161 ? 4.549 -9.448 -20.688 1.00 88.62 161 ALA A C 1
ATOM 1333 O O . ALA A 1 161 ? 5.097 -9.928 -21.677 1.00 88.62 161 ALA A O 1
ATOM 1334 N N . PHE A 1 162 ? 3.661 -10.149 -19.974 1.00 87.12 162 PHE A N 1
ATOM 1335 C CA . PHE A 1 162 ? 3.274 -11.519 -20.310 1.00 87.12 162 PHE A CA 1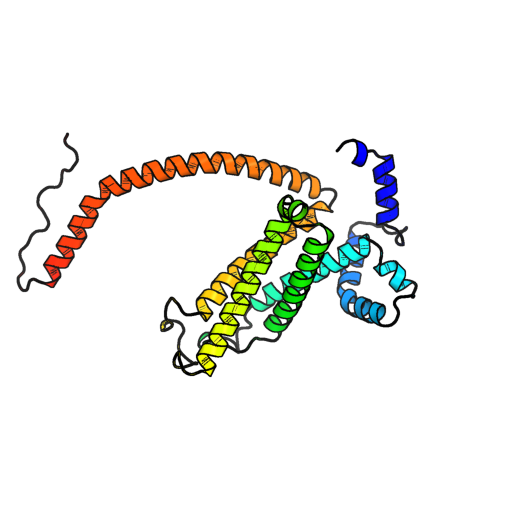
ATOM 1336 C C . PHE A 1 162 ? 2.595 -11.618 -21.687 1.00 87.12 162 PHE A C 1
ATOM 1338 O O . PHE A 1 162 ? 2.968 -12.470 -22.494 1.00 87.12 162 PHE A O 1
ATOM 1345 N N . PHE A 1 163 ? 1.641 -10.731 -21.989 1.00 87.94 163 PHE A N 1
ATOM 1346 C CA . PHE A 1 163 ? 0.948 -10.715 -23.282 1.00 87.94 163 PHE A CA 1
ATOM 1347 C C . PHE A 1 163 ? 1.866 -10.319 -24.444 1.00 87.94 163 PHE A C 1
ATOM 1349 O O . PHE A 1 163 ? 1.785 -10.915 -25.518 1.00 87.94 163 PHE A O 1
ATOM 1356 N N . GLN A 1 164 ? 2.760 -9.350 -24.246 1.00 86.62 164 GLN A N 1
ATOM 1357 C CA . GLN A 1 164 ? 3.722 -8.912 -25.263 1.00 86.62 164 GLN A CA 1
ATOM 1358 C C . GLN A 1 164 ? 4.706 -10.019 -25.655 1.00 86.62 164 GLN A C 1
ATOM 1360 O O . GLN A 1 164 ? 5.052 -10.155 -26.825 1.00 86.62 164 GLN A O 1
ATOM 1365 N N . ILE A 1 165 ? 5.113 -10.845 -24.691 1.00 83.44 165 ILE A N 1
ATOM 1366 C CA . ILE A 1 165 ? 5.977 -12.000 -24.949 1.00 83.44 165 ILE A CA 1
ATOM 1367 C C . ILE A 1 165 ? 5.201 -13.118 -25.641 1.00 83.44 165 ILE A C 1
ATOM 1369 O O . ILE A 1 165 ? 5.731 -13.754 -26.539 1.00 83.44 165 ILE A O 1
ATOM 1373 N N . HIS A 1 166 ? 3.951 -13.367 -25.244 1.00 83.62 166 HIS A N 1
ATOM 1374 C CA . HIS A 1 166 ? 3.145 -14.429 -25.853 1.00 83.62 166 HIS A CA 1
ATOM 1375 C C . HIS A 1 166 ? 2.686 -14.104 -27.282 1.00 83.62 166 HIS A C 1
ATOM 1377 O O . HIS A 1 166 ? 2.401 -15.007 -28.058 1.00 83.62 166 HIS A O 1
ATOM 1383 N N . SER A 1 167 ? 2.600 -12.819 -27.624 1.00 83.88 167 SER A N 1
ATOM 1384 C CA . SER A 1 167 ? 2.268 -12.351 -28.974 1.00 83.88 167 SER A CA 1
ATOM 1385 C C . SER A 1 167 ? 3.480 -12.278 -29.911 1.00 83.88 167 SER A C 1
ATOM 1387 O O . SER A 1 167 ? 3.314 -11.853 -31.049 1.00 83.88 167 SER A O 1
ATOM 1389 N N . ASP A 1 168 ? 4.680 -12.656 -29.449 1.00 78.31 168 ASP A N 1
ATOM 1390 C CA . ASP A 1 168 ? 5.964 -12.576 -30.172 1.00 78.31 168 ASP A CA 1
ATOM 1391 C C . ASP A 1 168 ? 6.335 -11.169 -30.702 1.00 78.31 168 ASP A C 1
ATOM 1393 O O . ASP A 1 168 ? 7.319 -10.996 -31.420 1.00 78.31 168 ASP A O 1
ATOM 1397 N N . MET A 1 169 ? 5.607 -10.124 -30.292 1.00 71.88 169 MET A N 1
ATOM 1398 C CA . MET A 1 169 ? 5.780 -8.744 -30.774 1.00 71.88 169 MET A CA 1
ATOM 1399 C C . MET A 1 169 ? 6.980 -8.014 -30.149 1.00 71.88 169 MET A C 1
ATOM 1401 O O . MET A 1 169 ? 7.367 -6.951 -30.628 1.00 71.88 169 MET A O 1
ATOM 1405 N N . TYR A 1 170 ? 7.546 -8.543 -29.059 1.00 72.31 170 TYR A N 1
ATOM 1406 C CA . TYR A 1 170 ? 8.526 -7.843 -28.211 1.00 72.31 170 TYR A CA 1
ATOM 1407 C C . TYR A 1 170 ? 9.926 -8.499 -28.197 1.00 72.31 170 TYR A C 1
ATOM 1409 O O . TYR A 1 170 ? 10.832 -8.044 -27.496 1.00 72.31 170 TYR A O 1
ATOM 1417 N N . GLY A 1 171 ? 10.125 -9.555 -28.997 1.00 76.62 171 GLY A N 1
ATOM 1418 C CA . GLY A 1 171 ? 11.405 -10.253 -29.164 1.00 76.62 171 GLY A CA 1
ATOM 1419 C C . GLY A 1 171 ? 11.658 -11.400 -28.173 1.00 76.62 171 GLY A C 1
ATOM 1420 O O . GLY A 1 171 ? 10.750 -11.910 -27.521 1.00 76.62 171 GLY A O 1
ATOM 1421 N N . SER A 1 172 ? 12.919 -11.838 -28.075 1.00 78.00 172 SER A N 1
ATOM 1422 C CA . SER A 1 172 ? 13.312 -13.036 -27.319 1.00 78.00 172 SER A CA 1
ATOM 1423 C C . SER A 1 172 ? 13.044 -12.926 -25.814 1.00 78.00 172 SER A C 1
ATOM 1425 O O . SER A 1 172 ? 13.553 -12.028 -25.134 1.00 78.00 172 SER A O 1
ATOM 1427 N N . ARG A 1 173 ? 12.323 -13.919 -25.277 1.00 78.38 173 ARG A N 1
ATOM 1428 C CA . ARG A 1 173 ? 11.976 -14.042 -23.850 1.00 78.38 173 ARG A CA 1
ATOM 1429 C C . ARG A 1 173 ? 13.191 -14.145 -22.926 1.00 78.38 173 ARG A C 1
ATOM 1431 O O . ARG A 1 173 ? 13.165 -13.615 -21.819 1.00 78.38 173 ARG A O 1
ATOM 1438 N N . VAL A 1 174 ? 14.229 -14.853 -23.361 1.00 81.81 174 VAL A N 1
ATOM 1439 C CA . VAL A 1 174 ? 15.468 -15.036 -22.599 1.00 81.81 174 VAL A CA 1
ATOM 1440 C C . VAL A 1 174 ? 16.511 -14.084 -23.163 1.00 81.81 174 VAL A C 1
ATOM 1442 O O . VAL A 1 174 ? 16.888 -14.203 -24.326 1.00 81.81 174 VAL A O 1
ATOM 1445 N N . MET A 1 175 ? 16.941 -13.124 -22.352 1.00 82.19 175 MET A N 1
ATOM 1446 C CA . MET A 1 175 ? 17.978 -12.163 -22.708 1.00 82.19 175 MET A CA 1
ATOM 1447 C C . MET A 1 175 ? 18.649 -11.641 -21.442 1.00 82.19 175 MET A C 1
ATOM 1449 O O . MET A 1 175 ? 17.981 -11.400 -20.436 1.00 82.19 175 MET A O 1
ATOM 1453 N N . GLU A 1 176 ? 19.963 -11.440 -21.483 1.00 83.56 176 GLU A N 1
ATOM 1454 C CA . GLU A 1 176 ? 20.683 -10.852 -20.354 1.00 83.56 176 GLU A CA 1
ATOM 1455 C C . GLU A 1 176 ? 20.150 -9.459 -20.015 1.00 83.56 1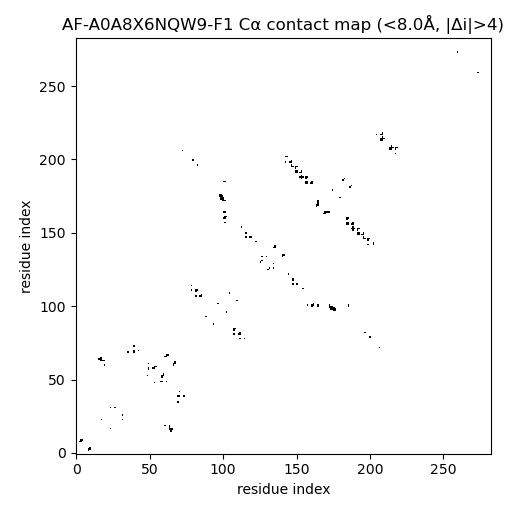76 GLU A C 1
ATOM 1457 O O . GLU A 1 176 ? 19.927 -8.639 -20.908 1.00 83.56 176 GLU A O 1
ATOM 1462 N N . ARG A 1 177 ? 19.987 -9.189 -18.715 1.00 82.69 177 ARG A N 1
ATOM 1463 C CA . ARG A 1 177 ? 19.361 -7.962 -18.197 1.00 82.69 177 ARG A CA 1
ATOM 1464 C C . ARG A 1 177 ? 20.002 -6.664 -18.702 1.00 82.69 177 A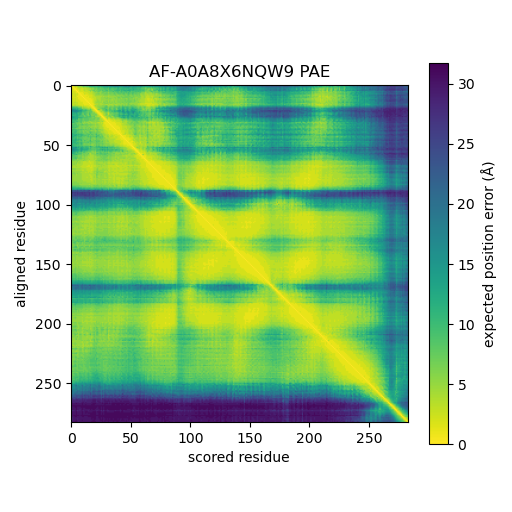RG A C 1
ATOM 1466 O O . ARG A 1 177 ? 19.296 -5.680 -18.868 1.00 82.69 177 ARG A O 1
ATOM 1473 N N . HIS A 1 178 ? 21.307 -6.661 -18.978 1.00 85.25 178 HIS A N 1
ATOM 1474 C CA . HIS A 1 178 ? 22.021 -5.484 -19.494 1.00 85.25 178 HIS A CA 1
ATOM 1475 C C . HIS A 1 178 ? 21.543 -5.054 -20.892 1.00 85.25 178 HIS A C 1
ATOM 1477 O O . HIS A 1 178 ? 21.649 -3.891 -21.256 1.00 85.25 178 HIS A O 1
ATOM 1483 N N . HIS A 1 179 ? 21.019 -5.982 -21.691 1.00 85.94 179 HIS A N 1
ATOM 1484 C CA . HIS A 1 179 ? 20.555 -5.685 -23.046 1.00 85.94 179 HIS A CA 1
ATOM 1485 C C . HIS A 1 179 ? 19.081 -5.265 -23.086 1.00 85.94 179 HIS A C 1
ATOM 1487 O O . HIS A 1 179 ? 18.530 -5.064 -24.168 1.00 85.94 179 HIS A O 1
ATOM 1493 N N . TRP A 1 180 ? 18.398 -5.231 -21.937 1.00 87.94 180 TRP A N 1
ATOM 1494 C CA . TRP A 1 180 ? 16.981 -4.890 -21.900 1.00 87.94 180 TRP A CA 1
ATOM 1495 C C . TRP A 1 180 ? 16.806 -3.407 -22.237 1.00 87.94 180 TRP A C 1
ATOM 1497 O O . TRP A 1 180 ? 17.599 -2.589 -21.775 1.00 87.94 180 TRP A O 1
ATOM 1507 N N . PRO A 1 181 ? 15.786 -3.046 -23.033 1.00 87.19 181 PRO A N 1
ATOM 1508 C CA . PRO A 1 181 ? 15.496 -1.643 -23.283 1.00 87.19 181 PRO A CA 1
ATOM 1509 C C . PRO A 1 181 ? 15.107 -0.954 -21.969 1.00 87.19 181 PRO A C 1
ATOM 1511 O O . PRO A 1 181 ? 14.412 -1.547 -21.144 1.00 87.19 181 PRO A O 1
ATOM 1514 N N . ASP A 1 182 ? 15.479 0.316 -21.802 1.00 87.44 182 ASP A N 1
ATOM 1515 C CA . ASP A 1 182 ? 15.173 1.084 -20.582 1.00 87.44 182 ASP A CA 1
ATOM 1516 C C . ASP A 1 182 ? 13.663 1.150 -20.285 1.00 87.44 182 ASP A C 1
ATOM 1518 O O . ASP A 1 182 ? 13.236 1.188 -19.131 1.00 87.44 182 ASP A O 1
ATOM 1522 N N . ASN A 1 183 ? 12.843 1.082 -21.338 1.00 87.25 183 ASN A N 1
ATOM 1523 C CA . ASN A 1 183 ? 11.383 1.109 -21.270 1.00 87.25 183 ASN A CA 1
ATOM 1524 C C . ASN A 1 183 ? 10.743 -0.293 -21.170 1.00 87.25 183 ASN A C 1
ATOM 1526 O O . ASN A 1 183 ? 9.557 -0.442 -21.475 1.00 87.25 183 ASN A O 1
ATOM 1530 N N . ASP A 1 184 ? 11.497 -1.333 -20.791 1.00 88.44 184 ASP A N 1
ATOM 1531 C CA . ASP A 1 184 ? 10.951 -2.685 -20.639 1.00 88.44 184 ASP A CA 1
ATOM 1532 C C . ASP A 1 184 ? 9.864 -2.711 -19.541 1.00 88.44 184 ASP A C 1
ATOM 1534 O O . ASP A 1 184 ? 10.122 -2.317 -18.395 1.00 88.44 184 ASP A O 1
ATOM 1538 N N . PRO A 1 185 ? 8.643 -3.202 -19.835 1.00 90.06 185 PRO A N 1
ATOM 1539 C CA . PRO A 1 185 ? 7.544 -3.213 -18.870 1.00 90.06 185 PRO A CA 1
ATOM 1540 C C . PRO A 1 185 ? 7.862 -4.044 -17.621 1.00 90.06 185 PRO A C 1
ATOM 1542 O O . PRO A 1 185 ? 7.318 -3.765 -16.552 1.00 90.06 185 PRO A O 1
ATOM 1545 N N . THR A 1 186 ? 8.758 -5.031 -17.719 1.00 89.75 186 THR A N 1
ATOM 1546 C CA . THR A 1 186 ? 9.222 -5.825 -16.575 1.00 89.75 186 THR A CA 1
ATOM 1547 C C . THR A 1 186 ? 10.054 -4.968 -15.618 1.00 89.75 186 THR A C 1
ATOM 1549 O O . THR A 1 186 ? 9.851 -5.056 -14.408 1.00 89.75 186 THR A O 1
ATOM 1552 N N . LEU A 1 187 ? 10.945 -4.107 -16.130 1.00 90.50 187 LEU A N 1
ATOM 1553 C CA . LEU A 1 187 ? 11.769 -3.207 -15.304 1.00 90.50 187 LEU A CA 1
ATOM 1554 C C . LEU A 1 187 ? 10.907 -2.169 -14.593 1.00 90.50 187 LEU A C 1
ATOM 1556 O O . LEU A 1 187 ? 11.041 -1.972 -13.384 1.00 90.50 187 LEU A O 1
ATOM 1560 N N . ILE A 1 188 ? 9.976 -1.558 -15.329 1.00 93.44 188 ILE A N 1
ATOM 1561 C CA . ILE A 1 188 ? 9.037 -0.587 -14.763 1.00 93.44 188 ILE A CA 1
ATOM 1562 C C . ILE A 1 188 ? 8.172 -1.271 -13.695 1.00 93.44 188 ILE A C 1
ATOM 1564 O O . ILE A 1 188 ? 7.996 -0.723 -12.608 1.00 93.44 188 ILE A O 1
ATOM 1568 N N . ALA A 1 189 ? 7.692 -2.496 -13.945 1.00 92.50 189 ALA A N 1
ATOM 1569 C CA . ALA A 1 189 ? 6.934 -3.258 -12.956 1.00 92.50 189 ALA A CA 1
ATOM 1570 C C . ALA A 1 189 ? 7.745 -3.540 -11.682 1.00 92.50 189 ALA A C 1
ATOM 1572 O O . ALA A 1 189 ? 7.211 -3.390 -10.587 1.00 92.50 189 ALA A O 1
ATOM 1573 N N . GLU A 1 190 ? 9.017 -3.935 -11.794 1.00 91.12 190 GLU A N 1
ATOM 1574 C CA . GLU A 1 190 ? 9.891 -4.153 -10.632 1.00 91.12 190 GLU A CA 1
ATOM 1575 C C . GLU A 1 190 ? 10.102 -2.864 -9.821 1.00 91.12 190 GLU A C 1
ATOM 1577 O O . GLU A 1 190 ? 10.024 -2.894 -8.590 1.00 91.12 190 GLU A O 1
ATOM 1582 N N . GLY A 1 191 ? 10.311 -1.727 -10.493 1.00 93.31 191 GLY A N 1
ATOM 1583 C CA . GLY A 1 19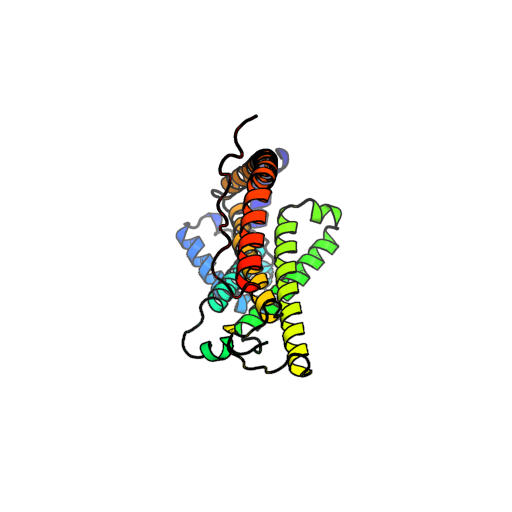1 ? 10.463 -0.424 -9.841 1.00 93.31 191 GLY A CA 1
ATOM 1584 C C . GLY A 1 191 ? 9.193 0.021 -9.114 1.00 93.31 191 GLY A C 1
ATOM 1585 O O . GLY A 1 191 ? 9.233 0.375 -7.934 1.00 93.31 191 GLY A O 1
ATOM 1586 N N . VAL A 1 192 ? 8.041 -0.068 -9.783 1.00 96.06 192 VAL A N 1
ATOM 1587 C CA . VAL A 1 192 ? 6.741 0.270 -9.187 1.00 96.06 192 VAL A CA 1
ATOM 1588 C C . VAL A 1 192 ? 6.403 -0.669 -8.021 1.00 96.06 192 VAL A C 1
ATOM 1590 O O . VAL A 1 192 ? 5.903 -0.211 -6.991 1.00 96.06 192 VAL A O 1
ATOM 1593 N N . PHE A 1 193 ? 6.746 -1.957 -8.120 1.00 94.06 193 PHE A N 1
ATOM 1594 C CA . PHE A 1 193 ? 6.582 -2.921 -7.029 1.00 94.06 193 PHE A CA 1
ATOM 1595 C C . PHE A 1 193 ? 7.415 -2.548 -5.799 1.00 94.06 193 PHE A C 1
ATOM 1597 O O . PHE A 1 193 ? 6.934 -2.647 -4.670 1.00 94.06 193 PHE A O 1
ATOM 1604 N N . ALA A 1 194 ? 8.653 -2.085 -5.997 1.00 94.69 194 ALA A N 1
ATOM 1605 C CA . ALA A 1 194 ? 9.507 -1.635 -4.903 1.00 94.69 194 ALA A CA 1
ATOM 1606 C C . ALA A 1 194 ? 8.907 -0.418 -4.182 1.00 94.69 194 ALA A C 1
ATOM 1608 O O . ALA A 1 194 ? 8.854 -0.399 -2.951 1.00 94.69 194 ALA A O 1
ATOM 1609 N N . VAL A 1 195 ? 8.379 0.556 -4.931 1.00 96.00 195 VAL A N 1
ATOM 1610 C CA . VAL A 1 195 ? 7.671 1.712 -4.357 1.00 96.00 195 VAL A CA 1
ATOM 1611 C C . VAL A 1 195 ? 6.430 1.261 -3.577 1.00 96.00 195 VAL A C 1
ATOM 1613 O O . VAL A 1 195 ? 6.231 1.692 -2.439 1.00 96.00 195 VAL A O 1
ATOM 1616 N N . ALA A 1 196 ? 5.634 0.337 -4.125 1.00 96.00 196 ALA A N 1
ATOM 1617 C CA . ALA A 1 196 ? 4.474 -0.234 -3.434 1.00 96.00 196 ALA A CA 1
ATOM 1618 C C . ALA A 1 196 ? 4.857 -0.911 -2.103 1.00 96.00 196 ALA A C 1
ATOM 1620 O O . ALA A 1 196 ? 4.153 -0.770 -1.098 1.00 96.00 196 ALA A O 1
ATOM 1621 N N . ASN A 1 197 ? 6.002 -1.600 -2.064 1.00 94.81 197 ASN A N 1
ATOM 1622 C CA . ASN A 1 197 ? 6.510 -2.233 -0.847 1.00 94.81 197 ASN A CA 1
ATOM 1623 C C . ASN A 1 197 ? 6.887 -1.199 0.222 1.00 94.81 197 ASN A C 1
ATOM 1625 O O . ASN A 1 197 ? 6.566 -1.403 1.391 1.00 94.81 197 ASN A O 1
ATOM 1629 N N . VAL A 1 198 ? 7.495 -0.067 -0.151 1.00 95.56 198 VAL A N 1
ATOM 1630 C CA . VAL A 1 198 ? 7.801 1.023 0.796 1.00 95.56 198 VAL A CA 1
ATOM 1631 C C . VAL A 1 198 ? 6.525 1.559 1.446 1.00 95.56 198 VAL A C 1
ATOM 1633 O O . VAL A 1 198 ? 6.453 1.652 2.673 1.00 95.56 198 VAL A O 1
ATOM 1636 N N . PHE A 1 199 ? 5.490 1.847 0.649 1.00 94.25 199 PHE A N 1
ATOM 1637 C CA . PHE A 1 199 ? 4.196 2.285 1.183 1.00 94.25 199 PHE A CA 1
ATOM 1638 C C . PHE A 1 199 ? 3.535 1.218 2.061 1.00 94.25 199 PHE A C 1
ATOM 1640 O O . PHE A 1 199 ? 2.947 1.551 3.091 1.00 94.25 199 PHE A O 1
ATOM 1647 N N . SER A 1 200 ? 3.700 -0.060 1.718 1.00 94.50 200 SER A N 1
ATOM 1648 C CA . SER A 1 200 ? 3.255 -1.158 2.573 1.00 94.50 200 SER A CA 1
ATOM 1649 C C . SER A 1 200 ? 3.941 -1.120 3.931 1.00 94.50 200 SER A C 1
ATOM 1651 O O . SER A 1 200 ? 3.262 -1.107 4.947 1.00 94.50 200 SER A O 1
ATOM 1653 N N . PHE A 1 201 ? 5.265 -1.002 4.013 1.00 93.12 201 PHE A N 1
ATOM 1654 C CA . PHE A 1 201 ? 5.925 -0.882 5.320 1.00 93.12 201 PHE A CA 1
ATOM 1655 C C . PHE A 1 201 ? 5.513 0.387 6.084 1.00 93.12 201 PHE A C 1
ATOM 1657 O O . PHE A 1 201 ? 5.321 0.328 7.300 1.00 93.12 201 PHE A O 1
ATOM 1664 N N . ALA A 1 202 ? 5.287 1.509 5.394 1.00 91.56 202 ALA A N 1
ATOM 1665 C CA . ALA A 1 202 ? 4.779 2.734 6.018 1.00 91.56 202 ALA A CA 1
ATOM 1666 C C . ALA A 1 202 ? 3.399 2.531 6.676 1.00 91.56 202 ALA A C 1
ATOM 1668 O O . ALA A 1 202 ? 3.114 3.118 7.723 1.00 91.56 202 ALA A O 1
ATOM 1669 N N . ARG A 1 203 ? 2.564 1.632 6.139 1.00 90.69 203 ARG A N 1
ATOM 1670 C CA . ARG A 1 203 ? 1.261 1.278 6.720 1.00 90.69 203 ARG A CA 1
ATOM 1671 C C . ARG A 1 203 ? 1.366 0.573 8.090 1.00 90.69 203 ARG A C 1
ATOM 1673 O O . ARG A 1 203 ? 0.384 0.493 8.820 1.00 90.69 203 ARG A O 1
ATOM 1680 N N . ILE A 1 204 ? 2.541 0.131 8.548 1.00 89.88 204 ILE A N 1
ATOM 1681 C CA . ILE A 1 204 ? 2.693 -0.364 9.936 1.00 89.88 204 ILE A CA 1
ATOM 1682 C C . ILE A 1 204 ? 2.374 0.731 10.962 1.00 89.88 204 ILE A C 1
ATOM 1684 O O . ILE A 1 204 ? 1.862 0.434 12.043 1.00 89.88 204 ILE A O 1
ATOM 1688 N N . ILE A 1 205 ? 2.621 1.999 10.617 1.00 88.62 205 ILE A N 1
ATOM 1689 C CA . ILE A 1 205 ? 2.420 3.149 11.506 1.00 88.62 205 ILE A CA 1
ATOM 1690 C C . ILE A 1 205 ? 0.967 3.215 12.016 1.00 88.62 205 ILE A C 1
ATOM 1692 O O . ILE A 1 205 ? 0.722 3.674 13.127 1.00 88.62 205 ILE A O 1
ATOM 1696 N N . TYR A 1 206 ? -0.007 2.679 11.281 1.00 85.06 206 TYR A N 1
ATOM 1697 C CA . TYR A 1 206 ? -1.393 2.556 11.742 1.00 85.06 206 TYR A CA 1
ATOM 1698 C C . TYR A 1 206 ? -1.566 1.753 13.025 1.00 85.06 206 TYR A C 1
ATOM 1700 O O . TYR A 1 206 ? -2.403 2.087 13.863 1.00 85.06 206 TYR A O 1
ATOM 1708 N N . LEU A 1 207 ? -0.778 0.693 13.195 1.00 85.12 207 LEU A N 1
ATOM 1709 C CA . LEU A 1 207 ? -0.893 -0.193 14.349 1.00 85.12 207 LEU A CA 1
ATOM 1710 C C . LEU A 1 207 ? -0.479 0.520 15.639 1.00 85.12 207 LEU A C 1
ATOM 1712 O O . LEU A 1 207 ? -0.996 0.198 16.714 1.00 85.12 207 LEU A O 1
ATOM 1716 N N . PHE A 1 208 ? 0.391 1.529 15.541 1.00 86.12 208 PHE A N 1
ATOM 1717 C CA . PHE A 1 208 ? 0.853 2.305 16.689 1.00 86.12 208 PHE A CA 1
ATOM 1718 C C . PHE A 1 208 ? -0.274 3.109 17.350 1.00 86.12 208 PHE A C 1
ATOM 1720 O O . PHE A 1 208 ? -0.225 3.291 18.565 1.00 86.12 208 PHE A O 1
ATOM 1727 N N . GLN A 1 209 ? -1.340 3.465 16.619 1.00 83.06 209 GLN A N 1
ATOM 1728 C CA . GLN A 1 209 ? -2.491 4.216 17.152 1.00 83.06 209 GLN A CA 1
ATOM 1729 C C . GLN A 1 209 ? -3.210 3.473 18.275 1.00 83.06 209 GLN A C 1
ATOM 1731 O O . GLN A 1 209 ? -3.787 4.086 19.170 1.00 83.06 209 GLN A O 1
ATOM 1736 N N . THR A 1 210 ? -3.172 2.141 18.237 1.00 83.31 210 THR A N 1
ATOM 1737 C CA . THR A 1 210 ? -3.833 1.290 19.234 1.00 83.31 210 THR A CA 1
ATOM 1738 C C . THR A 1 210 ? -2.986 1.056 20.480 1.00 83.31 210 THR A C 1
ATOM 1740 O O . THR A 1 210 ? -3.488 0.565 21.494 1.00 83.31 210 THR A O 1
ATOM 1743 N N . ASN A 1 211 ? -1.698 1.403 20.428 1.00 85.12 211 ASN A N 1
ATOM 1744 C CA . ASN A 1 211 ? -0.801 1.246 21.556 1.00 85.12 211 ASN A CA 1
ATOM 1745 C C . ASN A 1 211 ? -0.916 2.466 22.494 1.00 85.12 211 ASN A C 1
ATOM 1747 O O . ASN A 1 211 ? -0.718 3.593 22.040 1.00 85.12 211 ASN A O 1
ATOM 1751 N N . PRO A 1 212 ? -1.150 2.270 23.807 1.00 83.75 212 PRO A N 1
ATOM 1752 C CA . PRO A 1 212 ? -1.301 3.375 24.758 1.00 83.75 212 PRO A CA 1
ATOM 1753 C C . PRO A 1 212 ? -0.095 4.319 24.850 1.00 83.75 212 PRO A C 1
ATOM 1755 O O . PRO A 1 212 ? -0.259 5.479 25.217 1.00 83.75 212 PRO A O 1
ATOM 1758 N N . HIS A 1 213 ? 1.109 3.834 24.538 1.00 85.38 213 HIS A N 1
ATOM 1759 C CA . HIS A 1 213 ? 2.344 4.615 24.604 1.00 85.38 213 HIS A CA 1
ATOM 1760 C C . HIS A 1 213 ? 2.742 5.195 23.243 1.00 85.38 213 HIS A C 1
ATOM 1762 O O . HIS A 1 213 ? 3.162 6.347 23.173 1.00 85.38 213 HIS A O 1
ATOM 1768 N N . LEU A 1 214 ? 2.597 4.425 22.159 1.00 86.75 214 LEU A N 1
ATOM 1769 C CA . LEU A 1 214 ? 3.021 4.863 20.821 1.00 86.75 214 LEU A CA 1
ATOM 1770 C C . LEU A 1 214 ? 1.970 5.721 20.102 1.00 86.75 214 LEU A C 1
ATOM 1772 O O . LEU A 1 214 ? 2.337 6.549 19.273 1.00 86.75 214 LEU A O 1
ATOM 1776 N N . GLY A 1 215 ? 0.684 5.576 20.434 1.00 89.69 215 GLY A N 1
ATOM 1777 C CA . GLY A 1 215 ? -0.401 6.324 19.796 1.00 89.69 215 GLY A CA 1
ATOM 1778 C C . GLY A 1 215 ? -0.275 7.845 19.961 1.00 89.69 215 GLY A C 1
ATOM 1779 O O . GLY A 1 215 ? -0.265 8.554 18.954 1.00 89.69 215 GLY A O 1
ATOM 1780 N N . PRO A 1 216 ? -0.105 8.379 21.191 1.00 91.25 216 PRO A N 1
ATOM 1781 C CA . PRO A 1 216 ? 0.103 9.814 21.394 1.00 91.25 216 PRO A CA 1
ATOM 1782 C C . PRO A 1 216 ? 1.349 10.346 20.676 1.00 91.25 216 PRO A C 1
ATOM 1784 O O . PRO A 1 216 ? 1.318 11.440 20.116 1.00 91.25 216 PRO A O 1
ATOM 1787 N N . LEU A 1 217 ? 2.430 9.557 20.649 1.00 89.19 217 LEU A N 1
ATOM 1788 C CA . LEU A 1 217 ? 3.665 9.914 19.951 1.00 89.19 217 LEU A CA 1
ATOM 1789 C C . LEU A 1 217 ? 3.436 10.033 18.439 1.00 89.19 217 LEU A C 1
ATOM 1791 O O . LEU A 1 217 ? 3.862 11.009 17.826 1.00 89.19 217 LEU A O 1
ATOM 1795 N N . GLN A 1 218 ? 2.719 9.077 17.849 1.00 90.06 218 GLN A N 1
ATOM 1796 C CA . GLN A 1 218 ? 2.360 9.098 16.433 1.00 90.06 218 GLN A CA 1
ATOM 1797 C C . GLN A 1 218 ? 1.490 10.307 16.074 1.00 90.06 218 GLN A C 1
ATOM 1799 O O . GLN A 1 218 ? 1.718 10.926 15.037 1.00 90.06 218 GLN A O 1
ATOM 1804 N N . ILE A 1 219 ? 0.497 10.649 16.903 1.00 89.75 219 ILE A N 1
ATOM 1805 C CA . ILE A 1 219 ? -0.367 11.813 16.654 1.00 89.75 219 ILE A CA 1
ATOM 1806 C C . ILE A 1 219 ? 0.473 13.096 16.656 1.00 89.75 219 ILE A C 1
ATOM 1808 O O . ILE A 1 219 ? 0.356 13.901 15.734 1.00 89.75 219 ILE A O 1
ATOM 1812 N N . SER A 1 220 ? 1.364 13.251 17.640 1.00 91.12 220 SER A N 1
ATOM 1813 C CA . SER A 1 220 ? 2.292 14.386 17.704 1.00 91.12 220 SER A CA 1
ATOM 1814 C C . SER A 1 220 ? 3.194 14.461 16.471 1.00 91.12 220 SER A C 1
ATOM 1816 O O . SER A 1 220 ? 3.341 15.534 15.891 1.00 91.12 220 SER A O 1
ATOM 1818 N N . LEU A 1 221 ? 3.739 13.326 16.022 1.00 89.38 221 LEU A N 1
ATOM 1819 C CA . LEU A 1 221 ? 4.549 13.246 14.804 1.00 89.38 221 LEU A CA 1
ATOM 1820 C C . LEU A 1 221 ? 3.748 13.672 13.564 1.00 89.38 221 LEU A C 1
ATOM 1822 O O . LEU A 1 221 ? 4.247 14.447 12.752 1.00 89.38 221 LEU A O 1
ATOM 1826 N N . GLY A 1 222 ? 2.496 13.224 13.434 1.00 87.75 222 GLY A N 1
ATOM 1827 C CA . GLY A 1 222 ? 1.614 13.618 12.333 1.00 87.75 222 GLY A CA 1
ATOM 1828 C C . GLY A 1 222 ? 1.369 15.129 12.279 1.00 87.75 222 GLY A C 1
ATOM 1829 O O . GLY A 1 222 ? 1.415 15.719 11.201 1.00 87.75 222 GLY A O 1
ATOM 1830 N N . CYS A 1 223 ? 1.184 15.774 13.434 1.00 90.00 223 CYS A N 1
ATOM 1831 C CA . CYS A 1 223 ? 1.072 17.232 13.514 1.00 90.00 223 CYS A CA 1
ATOM 1832 C C . CYS A 1 223 ? 2.373 17.932 13.089 1.00 90.00 223 CYS A C 1
ATOM 1834 O O . CYS A 1 223 ? 2.324 18.889 12.322 1.00 90.00 223 CYS A O 1
ATOM 1836 N N . MET A 1 224 ? 3.532 17.424 13.520 1.00 94.62 224 MET A N 1
ATOM 1837 C CA . MET A 1 224 ? 4.838 17.993 13.163 1.00 94.62 224 MET A CA 1
ATOM 1838 C C . MET A 1 224 ? 5.140 17.892 11.662 1.00 94.62 224 MET A C 1
ATOM 1840 O O . MET A 1 224 ? 5.719 18.816 11.098 1.00 94.62 224 MET A O 1
ATOM 1844 N N . ILE A 1 225 ? 4.719 16.812 10.990 1.00 90.56 225 ILE A N 1
ATOM 1845 C CA . ILE A 1 225 ? 4.882 16.661 9.532 1.00 90.56 225 ILE A CA 1
ATOM 1846 C C . ILE A 1 225 ? 4.213 17.813 8.775 1.00 90.56 225 ILE A C 1
ATOM 1848 O O . ILE A 1 225 ? 4.768 18.298 7.790 1.00 90.56 225 ILE A O 1
ATOM 1852 N N . ILE A 1 226 ? 3.048 18.280 9.234 1.00 90.12 226 ILE A N 1
ATOM 1853 C CA . ILE A 1 226 ? 2.339 19.399 8.597 1.00 90.12 226 ILE A CA 1
ATOM 1854 C C . ILE A 1 226 ? 3.178 20.679 8.680 1.00 90.12 226 ILE A C 1
ATOM 1856 O O . ILE A 1 226 ? 3.226 21.450 7.721 1.00 90.12 226 ILE A O 1
ATOM 1860 N N . ASP A 1 227 ? 3.865 20.906 9.796 1.00 94.25 227 ASP A N 1
ATOM 1861 C CA . ASP A 1 227 ? 4.732 22.072 9.960 1.00 94.25 227 ASP A CA 1
ATOM 1862 C C . ASP A 1 227 ? 6.027 21.947 9.145 1.00 94.25 227 ASP A C 1
ATOM 1864 O O . ASP A 1 227 ? 6.434 22.910 8.492 1.00 94.25 227 ASP A O 1
ATOM 1868 N N . ILE A 1 228 ? 6.614 20.748 9.072 1.00 95.56 228 ILE A N 1
ATOM 1869 C CA . ILE A 1 228 ? 7.757 20.454 8.191 1.00 95.56 228 ILE A CA 1
ATOM 1870 C C . ILE A 1 228 ? 7.389 20.701 6.723 1.00 95.56 228 ILE A C 1
ATOM 1872 O O . ILE A 1 228 ? 8.169 21.308 5.994 1.00 95.56 228 ILE A O 1
ATOM 1876 N N . ALA A 1 229 ? 6.199 20.288 6.280 1.00 91.75 229 ALA A N 1
ATOM 1877 C CA . ALA A 1 229 ? 5.748 20.495 4.906 1.00 91.75 229 ALA A CA 1
ATOM 1878 C C . ALA A 1 229 ? 5.643 21.988 4.544 1.00 91.75 229 ALA A C 1
ATOM 1880 O O . ALA A 1 229 ? 6.059 22.388 3.455 1.00 91.75 229 ALA A O 1
ATOM 1881 N N . LYS A 1 230 ? 5.156 22.832 5.467 1.00 93.19 230 LYS A N 1
ATOM 1882 C CA . LYS A 1 230 ? 5.134 24.296 5.276 1.00 93.19 230 LYS A CA 1
ATOM 1883 C C . LYS A 1 230 ? 6.546 24.864 5.125 1.00 93.19 230 LYS A C 1
ATOM 1885 O O . LYS A 1 230 ? 6.772 25.715 4.271 1.00 93.19 230 LYS A O 1
ATOM 1890 N N . PHE A 1 231 ? 7.493 24.391 5.935 1.00 95.06 231 PHE A N 1
ATOM 1891 C CA . PHE A 1 231 ? 8.889 24.818 5.845 1.00 95.06 231 PHE A CA 1
ATOM 1892 C C . PHE A 1 231 ? 9.547 24.362 4.533 1.00 95.06 231 PHE A C 1
ATOM 1894 O O . PHE A 1 231 ? 10.196 25.160 3.857 1.00 95.06 231 PHE A O 1
ATOM 1901 N N . LEU A 1 232 ? 9.319 23.108 4.128 1.00 96.00 232 LEU A N 1
ATOM 1902 C CA . LEU A 1 232 ? 9.817 22.564 2.863 1.00 96.00 232 LEU A CA 1
ATOM 1903 C C . LEU A 1 232 ? 9.307 23.349 1.653 1.00 96.00 232 LEU A C 1
ATOM 1905 O O . LEU A 1 232 ? 10.061 23.543 0.707 1.00 96.00 232 LEU A O 1
ATOM 1909 N N . PHE A 1 233 ? 8.069 23.848 1.684 1.00 95.38 233 PHE A N 1
ATOM 1910 C CA . PHE A 1 233 ? 7.546 24.690 0.607 1.00 95.38 233 PHE A CA 1
ATOM 1911 C C . PHE A 1 233 ? 8.397 25.953 0.390 1.00 95.38 233 PHE A C 1
ATOM 1913 O O . PHE A 1 233 ? 8.782 26.250 -0.739 1.00 95.38 233 PHE A O 1
ATOM 1920 N N . ILE A 1 234 ? 8.762 26.657 1.469 1.00 96.25 234 ILE A N 1
ATOM 1921 C CA . ILE A 1 234 ? 9.646 27.833 1.395 1.00 96.25 234 ILE A CA 1
ATOM 1922 C C . ILE A 1 234 ? 11.038 27.422 0.897 1.00 96.25 234 ILE A C 1
ATOM 1924 O O . ILE A 1 234 ? 11.617 28.091 0.042 1.00 96.25 234 ILE A O 1
ATOM 1928 N N . PHE A 1 235 ? 11.559 26.297 1.390 1.00 96.50 235 PHE A N 1
ATOM 1929 C CA . PHE A 1 235 ? 12.853 25.766 0.969 1.00 96.50 235 PHE A CA 1
ATOM 1930 C C . PHE A 1 235 ? 12.904 25.464 -0.539 1.00 96.50 235 PHE A C 1
ATOM 1932 O O . PHE A 1 235 ? 13.860 25.859 -1.203 1.00 96.50 235 PHE A O 1
ATOM 1939 N N . PHE A 1 236 ? 11.866 24.842 -1.108 1.00 96.69 236 PHE A N 1
ATOM 1940 C CA . PHE A 1 236 ? 11.794 24.564 -2.547 1.00 96.69 236 PHE A CA 1
ATOM 1941 C C . PHE A 1 236 ? 11.739 25.834 -3.400 1.00 96.69 236 PHE A C 1
ATOM 1943 O O . PHE A 1 236 ? 12.347 25.861 -4.470 1.00 96.69 236 PHE A O 1
ATOM 1950 N N . LEU A 1 237 ? 11.068 26.896 -2.938 1.00 96.69 237 LEU A N 1
ATOM 1951 C CA . LEU A 1 237 ? 11.068 28.185 -3.640 1.00 96.69 237 LEU A CA 1
ATOM 1952 C C . LEU A 1 237 ? 12.476 28.782 -3.716 1.00 96.69 237 LEU A C 1
ATOM 1954 O O . LEU A 1 237 ? 12.906 29.228 -4.779 1.00 96.69 237 LEU A O 1
ATOM 1958 N N . ILE A 1 238 ? 13.211 28.743 -2.603 1.00 97.69 238 ILE A N 1
ATOM 1959 C CA . ILE A 1 238 ? 14.594 29.222 -2.544 1.00 97.69 238 ILE A CA 1
ATOM 1960 C C . ILE A 1 238 ? 15.490 28.369 -3.449 1.00 97.69 238 ILE A C 1
ATOM 1962 O O . ILE A 1 238 ? 16.223 28.916 -4.271 1.00 97.69 238 ILE A O 1
ATOM 1966 N N . LEU A 1 239 ? 15.397 27.038 -3.349 1.00 97.19 239 LEU A N 1
ATOM 1967 C CA . LEU A 1 239 ? 16.190 26.109 -4.157 1.00 97.19 239 LEU A CA 1
ATOM 1968 C C . LEU A 1 239 ? 15.940 26.321 -5.651 1.00 97.19 239 LEU A C 1
ATOM 1970 O O . LEU A 1 239 ? 16.893 26.394 -6.417 1.00 97.19 239 LEU A O 1
ATOM 1974 N N . THR A 1 240 ? 14.682 26.490 -6.058 1.00 97.25 240 THR A N 1
ATOM 1975 C CA . THR A 1 240 ? 14.326 26.740 -7.462 1.00 97.25 240 THR A CA 1
ATOM 1976 C C . THR A 1 240 ? 14.886 28.076 -7.954 1.00 97.25 240 THR A C 1
ATOM 1978 O O . THR A 1 240 ? 15.418 28.139 -9.057 1.00 97.25 240 THR A O 1
ATOM 1981 N N . SER A 1 241 ? 14.839 29.132 -7.132 1.00 97.50 241 SER A N 1
ATOM 1982 C CA . SER A 1 241 ? 15.440 30.433 -7.465 1.00 97.50 241 SER A CA 1
ATOM 1983 C C . SER A 1 241 ? 16.945 30.313 -7.733 1.00 97.50 241 SER A C 1
ATOM 1985 O O . SER A 1 241 ? 17.438 30.756 -8.773 1.00 97.50 241 SER A O 1
ATOM 1987 N N . PHE A 1 242 ? 17.670 29.629 -6.842 1.00 97.38 242 PHE A N 1
ATOM 1988 C CA . PHE A 1 242 ? 19.095 29.365 -7.035 1.00 97.38 242 PHE A CA 1
ATOM 1989 C C . PHE A 1 242 ? 19.367 28.443 -8.225 1.00 97.38 242 PHE A C 1
ATOM 1991 O O . PHE A 1 242 ? 20.297 28.710 -8.978 1.00 97.38 242 PHE A O 1
ATOM 1998 N N . ALA A 1 243 ? 18.562 27.397 -8.433 1.00 96.94 243 ALA A N 1
ATOM 1999 C CA . ALA A 1 243 ? 18.707 26.489 -9.568 1.00 96.94 243 ALA A CA 1
ATOM 2000 C C . ALA A 1 243 ? 18.573 27.236 -10.902 1.00 96.94 243 ALA A C 1
ATOM 2002 O O . ALA A 1 243 ? 19.406 27.048 -11.781 1.00 96.94 243 ALA A O 1
ATOM 2003 N N . CYS A 1 244 ? 17.597 28.140 -11.032 1.00 96.12 244 CYS A N 1
ATOM 2004 C CA . CYS A 1 244 ? 17.458 28.990 -12.215 1.00 96.12 244 CYS A CA 1
ATOM 2005 C C . CYS A 1 244 ? 18.661 29.929 -12.399 1.00 96.12 244 CYS A C 1
ATOM 2007 O O . CYS A 1 244 ? 19.187 30.027 -13.506 1.00 96.12 244 CYS A O 1
ATOM 2009 N N . GLY A 1 245 ? 19.123 30.587 -11.327 1.00 96.19 245 GLY A N 1
ATOM 2010 C CA . GLY A 1 245 ? 20.278 31.489 -11.386 1.00 96.19 245 GLY A CA 1
ATOM 2011 C C . GLY A 1 245 ? 21.581 30.777 -11.764 1.00 96.19 245 GLY A C 1
ATOM 2012 O O . GLY A 1 245 ? 22.327 31.260 -12.613 1.00 96.19 245 GLY A O 1
ATOM 2013 N N . LEU A 1 246 ? 21.833 29.598 -11.187 1.00 94.25 246 LEU A N 1
ATOM 2014 C CA . LEU A 1 246 ? 22.998 28.773 -11.516 1.00 94.25 246 LEU A CA 1
ATOM 2015 C C . LEU A 1 246 ? 22.895 28.189 -12.924 1.00 94.25 246 LEU A C 1
ATOM 2017 O O . LEU A 1 246 ? 23.881 28.224 -13.653 1.00 94.25 246 LEU A O 1
ATOM 2021 N N . ASN A 1 247 ? 21.717 27.706 -13.332 1.00 94.31 247 ASN A N 1
ATOM 2022 C CA . ASN A 1 247 ? 21.506 27.220 -14.692 1.00 94.31 247 ASN A CA 1
ATOM 2023 C C . ASN A 1 247 ? 21.821 28.319 -15.712 1.00 94.31 247 ASN A C 1
ATOM 2025 O O . ASN A 1 247 ? 22.537 28.067 -16.668 1.00 94.31 247 ASN A O 1
ATOM 2029 N N . GLN A 1 248 ? 21.374 29.557 -15.480 1.00 92.44 248 GLN A N 1
ATOM 2030 C CA . GLN A 1 248 ? 21.678 30.675 -16.374 1.00 92.44 248 GLN A CA 1
ATOM 2031 C C . GLN A 1 248 ? 23.172 31.033 -16.405 1.00 92.44 248 GLN A C 1
ATOM 2033 O O . GLN A 1 248 ? 23.690 31.366 -17.469 1.00 92.44 248 GLN A O 1
ATOM 2038 N N . LEU A 1 249 ? 23.864 30.951 -15.264 1.00 90.81 249 LEU A N 1
ATOM 2039 C CA . LEU A 1 249 ? 25.297 31.235 -15.181 1.00 90.81 249 LEU A CA 1
ATOM 2040 C C . LEU A 1 249 ? 26.143 30.178 -15.910 1.00 90.81 249 LEU A C 1
ATOM 2042 O O . LEU A 1 249 ? 27.074 30.529 -16.631 1.00 90.81 249 LEU A O 1
ATOM 2046 N N . TYR A 1 250 ? 25.821 28.894 -15.734 1.00 89.81 250 TYR A N 1
ATOM 2047 C CA . TYR A 1 250 ? 26.602 27.789 -16.297 1.00 89.81 250 TYR A CA 1
ATOM 2048 C C . TYR A 1 250 ? 26.177 27.378 -17.711 1.00 89.81 250 TYR A C 1
ATOM 2050 O O . TYR A 1 250 ? 26.981 26.769 -18.412 1.00 89.81 250 TYR A O 1
ATOM 2058 N N . TRP A 1 251 ? 24.984 27.774 -18.174 1.00 87.69 251 TRP A N 1
ATOM 2059 C CA . TRP A 1 251 ? 24.473 27.449 -19.514 1.00 87.69 251 TRP A CA 1
ATOM 2060 C C . TRP A 1 251 ? 25.467 27.773 -20.637 1.00 87.69 251 TRP A C 1
ATOM 2062 O O . TRP A 1 251 ? 25.646 26.987 -21.561 1.00 87.69 251 TRP A O 1
ATOM 2072 N N . TYR A 1 252 ? 26.141 28.926 -20.564 1.00 79.25 252 TYR A N 1
ATOM 2073 C CA . TYR A 1 252 ? 27.097 29.329 -21.600 1.00 79.25 252 TYR A CA 1
ATOM 2074 C C . TYR A 1 252 ? 28.389 28.500 -21.584 1.00 79.25 252 TYR A C 1
ATOM 2076 O O . TYR A 1 252 ? 28.953 28.228 -22.642 1.00 79.25 252 TYR A O 1
ATOM 2084 N N . ALA A 1 253 ? 28.860 28.104 -20.398 1.00 79.12 253 ALA A N 1
ATOM 2085 C CA . ALA A 1 253 ? 30.061 27.285 -20.265 1.00 79.12 253 ALA A CA 1
ATOM 2086 C C . ALA A 1 253 ? 29.825 25.875 -20.829 1.00 79.12 253 ALA A C 1
ATOM 2088 O O . ALA A 1 253 ? 30.641 25.391 -21.608 1.00 79.12 253 ALA A O 1
ATOM 2089 N N . ASP A 1 254 ? 28.670 25.288 -20.515 1.00 77.12 254 ASP A N 1
ATOM 2090 C CA . ASP A 1 254 ? 28.245 23.973 -21.009 1.00 77.12 254 ASP A CA 1
ATOM 2091 C C . ASP A 1 254 ? 28.052 23.985 -22.540 1.00 77.12 254 ASP A C 1
ATOM 2093 O O . ASP A 1 254 ? 28.605 23.158 -23.264 1.00 77.12 254 ASP A O 1
ATOM 2097 N N . TYR A 1 255 ? 27.395 25.028 -23.069 1.00 74.88 255 TYR A N 1
ATOM 2098 C CA . TYR A 1 255 ? 27.237 25.230 -24.516 1.00 74.88 255 TYR A CA 1
ATOM 2099 C C . TYR A 1 255 ? 28.578 25.370 -25.255 1.00 74.88 255 TYR A C 1
ATOM 2101 O O . TYR A 1 255 ? 28.717 24.945 -26.406 1.00 74.88 255 TYR A O 1
ATOM 2109 N N . MET A 1 256 ? 29.579 25.997 -24.630 1.00 68.50 256 MET A N 1
ATOM 2110 C CA . MET A 1 256 ? 30.912 26.111 -25.222 1.00 68.50 256 MET A CA 1
ATOM 2111 C C . MET A 1 256 ? 31.633 24.755 -25.240 1.00 68.50 256 MET A C 1
ATOM 2113 O O . MET A 1 256 ? 32.280 24.427 -26.236 1.00 68.50 256 MET A O 1
ATOM 2117 N N . GLU A 1 257 ? 31.504 23.962 -24.176 1.00 71.44 257 GLU A N 1
ATOM 2118 C CA . GLU A 1 257 ? 32.111 22.633 -24.066 1.00 71.44 257 GLU A CA 1
ATOM 2119 C C . GLU A 1 257 ? 31.539 21.652 -25.107 1.00 71.44 257 GLU A C 1
ATOM 2121 O O . GLU A 1 257 ? 32.316 21.038 -25.846 1.00 71.44 257 GLU A O 1
ATOM 2126 N N . GLU A 1 258 ? 30.211 21.597 -25.281 1.00 69.38 258 GLU A N 1
ATOM 2127 C CA . GLU A 1 258 ? 29.566 20.784 -26.329 1.00 69.38 258 GLU A CA 1
ATOM 2128 C C . GLU A 1 258 ? 30.008 21.196 -27.743 1.00 69.38 258 GLU A C 1
ATOM 2130 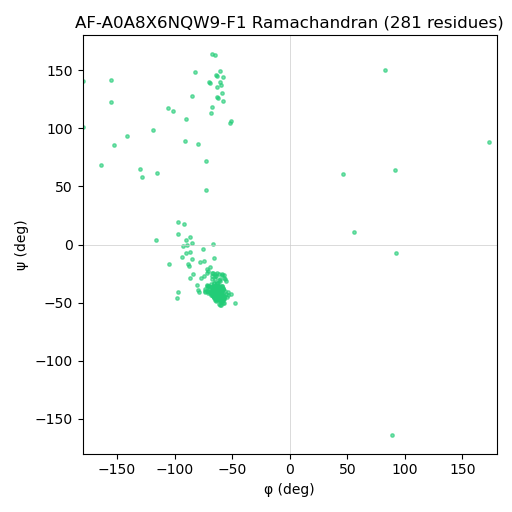O O . GLU A 1 258 ? 30.361 20.352 -28.573 1.00 69.38 258 GLU A O 1
ATOM 2135 N N . ASN A 1 259 ? 30.053 22.501 -28.037 1.00 64.56 259 ASN A N 1
ATOM 2136 C CA . ASN A 1 259 ? 30.472 22.983 -29.357 1.00 64.56 259 ASN A CA 1
ATOM 2137 C C . ASN A 1 259 ? 31.945 22.686 -29.659 1.00 64.56 259 ASN A C 1
ATOM 2139 O O . ASN A 1 259 ? 32.298 22.439 -30.814 1.00 64.56 259 ASN A O 1
ATOM 2143 N N . CYS A 1 260 ? 32.808 22.699 -28.643 1.00 60.91 260 CYS A N 1
ATOM 2144 C CA . CYS A 1 260 ? 34.210 22.315 -28.775 1.00 60.91 260 CYS A CA 1
ATOM 2145 C C . CYS A 1 260 ? 34.383 20.815 -29.045 1.00 60.91 260 CYS A C 1
ATOM 2147 O O . CYS A 1 260 ? 35.191 20.447 -29.901 1.00 60.91 260 CYS A O 1
ATOM 2149 N N . GLN A 1 261 ? 33.595 19.957 -28.392 1.00 60.72 261 GLN A N 1
ATOM 2150 C CA . GLN A 1 261 ? 33.595 18.513 -28.651 1.00 60.72 261 GLN A CA 1
ATOM 2151 C C . GLN A 1 261 ? 33.088 18.191 -30.069 1.00 60.72 261 GLN A C 1
ATOM 2153 O O . GLN A 1 261 ? 33.759 17.477 -30.816 1.00 60.72 261 GLN A O 1
ATOM 2158 N N . MET A 1 262 ? 31.991 18.822 -30.505 1.00 57.38 262 MET A N 1
ATOM 2159 C CA . MET A 1 262 ? 31.415 18.643 -31.849 1.00 57.38 262 MET A CA 1
ATOM 2160 C C . MET A 1 262 ? 32.352 19.104 -32.980 1.00 57.38 262 MET A C 1
ATOM 2162 O O . MET A 1 262 ? 32.376 18.523 -34.069 1.00 57.38 262 MET A O 1
ATOM 2166 N N . LYS A 1 263 ? 33.158 20.150 -32.748 1.00 55.69 263 LYS A N 1
ATOM 2167 C CA . LYS A 1 263 ? 34.170 20.611 -33.717 1.00 55.69 263 LYS A CA 1
ATOM 2168 C C . LYS A 1 263 ? 35.390 19.686 -33.780 1.00 55.69 263 LYS A C 1
ATOM 2170 O O . LYS A 1 263 ? 36.032 19.620 -34.828 1.00 55.69 263 LYS A O 1
ATOM 2175 N N . GLY A 1 264 ? 35.693 18.976 -32.693 1.00 53.75 264 GLY A N 1
ATOM 2176 C CA . GLY A 1 264 ? 36.778 17.998 -32.611 1.00 53.75 264 GLY A CA 1
ATOM 2177 C C . GLY A 1 264 ? 36.527 16.725 -33.426 1.00 53.75 264 GLY A C 1
ATOM 2178 O O . GLY A 1 264 ? 37.460 16.219 -34.042 1.00 53.75 264 GLY A O 1
ATOM 2179 N N . GLU A 1 265 ? 35.282 16.244 -33.507 1.00 53.22 265 GLU A N 1
ATOM 2180 C CA . GLU A 1 265 ? 34.944 15.028 -34.273 1.00 53.22 265 GLU A CA 1
ATOM 2181 C C . GLU A 1 265 ? 34.879 15.246 -35.795 1.00 53.22 265 GLU A C 1
ATOM 2183 O O . GLU A 1 265 ? 35.201 14.340 -36.561 1.00 53.22 265 GLU A O 1
ATOM 2188 N N . ASN A 1 266 ? 34.536 16.453 -36.260 1.00 52.69 266 ASN A N 1
ATOM 2189 C CA . ASN A 1 266 ? 34.412 16.763 -37.694 1.00 52.69 266 ASN A CA 1
ATOM 2190 C C . ASN A 1 266 ? 35.705 17.281 -38.360 1.00 52.69 266 ASN A C 1
ATOM 2192 O O . ASN A 1 266 ? 35.686 17.630 -39.543 1.00 52.69 266 ASN A O 1
ATOM 2196 N N . SER A 1 267 ? 36.830 17.341 -37.638 1.00 48.88 267 SER A N 1
ATOM 2197 C CA . SER A 1 267 ? 38.061 17.985 -38.117 1.00 48.88 267 SER A CA 1
ATOM 2198 C C . SER A 1 267 ? 39.238 17.008 -38.211 1.00 48.88 267 SER A C 1
ATOM 2200 O O . SER A 1 267 ? 39.962 16.784 -37.245 1.00 48.88 267 SER A O 1
ATOM 2202 N N . THR A 1 268 ? 39.527 16.494 -39.410 1.00 49.06 268 THR A N 1
ATOM 2203 C CA . THR A 1 268 ? 40.842 15.912 -39.737 1.00 49.06 268 THR A CA 1
ATOM 2204 C C . THR A 1 268 ? 41.892 17.019 -39.892 1.00 49.06 268 THR A C 1
ATOM 2206 O O . THR A 1 268 ? 42.282 17.337 -41.014 1.00 49.06 268 THR A O 1
ATOM 2209 N N . SER A 1 269 ? 42.312 17.656 -38.792 1.00 42.16 269 SER A N 1
ATOM 2210 C CA . SER A 1 269 ? 43.621 18.323 -38.616 1.00 42.16 269 SER A CA 1
ATOM 2211 C C . SER A 1 269 ? 43.749 18.949 -37.215 1.00 42.16 269 SER A C 1
ATOM 2213 O O . SER A 1 269 ? 42.784 19.529 -36.717 1.00 42.16 269 SER A O 1
ATOM 2215 N N . PRO A 1 270 ? 44.932 18.881 -36.571 1.00 51.72 270 PRO A N 1
ATOM 2216 C CA . PRO A 1 270 ? 45.105 19.242 -35.171 1.00 51.72 270 PRO A CA 1
ATOM 2217 C C . PRO A 1 270 ? 45.478 20.718 -35.056 1.00 51.72 270 PRO A C 1
ATOM 2219 O O . PRO A 1 270 ? 46.659 21.035 -35.098 1.00 51.72 270 PRO A O 1
ATOM 2222 N N . SER A 1 271 ? 44.514 21.633 -34.958 1.00 49.84 271 SER A N 1
ATOM 2223 C CA . SER A 1 271 ? 44.724 23.005 -34.450 1.00 49.84 271 SER A CA 1
ATOM 2224 C C . SER A 1 271 ? 43.406 23.771 -34.461 1.00 49.84 271 SER A C 1
ATOM 2226 O O . SER A 1 271 ? 42.967 24.272 -35.491 1.00 49.84 271 SER A O 1
ATOM 2228 N N . GLY A 1 272 ? 42.781 23.880 -33.298 1.00 43.62 272 GLY A N 1
ATOM 2229 C CA . GLY A 1 272 ? 41.594 24.699 -33.085 1.00 43.62 272 GLY A CA 1
ATOM 2230 C C . GLY A 1 272 ? 41.405 24.889 -31.593 1.00 43.62 272 GLY A C 1
ATOM 2231 O O . GLY A 1 272 ? 40.531 24.283 -30.993 1.00 43.62 272 GLY A O 1
ATOM 2232 N N . SER A 1 273 ? 42.318 25.641 -30.988 1.00 46.16 273 SER A N 1
ATOM 2233 C CA . SER A 1 273 ? 42.370 25.954 -29.564 1.00 46.16 273 SER A CA 1
ATOM 2234 C C . SER A 1 273 ? 41.028 26.479 -29.047 1.00 46.16 273 SER A C 1
ATOM 2236 O O . SER A 1 273 ? 40.691 27.642 -29.256 1.00 46.16 273 SER A O 1
ATOM 2238 N N . CYS A 1 274 ? 40.309 25.645 -28.291 1.00 52.31 274 CYS A N 1
ATOM 2239 C CA . CYS A 1 274 ? 39.211 26.050 -27.405 1.00 52.31 274 CYS A CA 1
ATOM 2240 C C . CYS A 1 274 ? 39.734 26.781 -26.160 1.00 52.31 274 CYS A C 1
ATOM 2242 O O . CYS A 1 274 ? 39.373 26.482 -25.031 1.00 52.31 274 CYS A O 1
ATOM 2244 N N . TYR A 1 275 ? 40.636 27.730 -26.379 1.00 58.94 275 TYR A N 1
ATOM 2245 C CA . TYR A 1 275 ? 41.131 28.644 -25.371 1.00 58.94 275 TYR A CA 1
ATOM 2246 C C . TYR A 1 275 ? 41.295 30.000 -26.029 1.00 58.94 275 TYR A C 1
ATOM 2248 O O . TYR A 1 275 ? 42.343 30.306 -26.591 1.00 58.94 275 TYR A O 1
ATOM 2256 N N . GLN A 1 276 ? 40.256 30.822 -25.923 1.00 47.47 276 GLN A N 1
ATOM 2257 C CA . GLN A 1 276 ? 40.472 32.242 -25.712 1.00 47.47 276 GLN A CA 1
ATOM 2258 C C . GLN A 1 276 ? 39.260 32.870 -25.023 1.00 47.47 276 GLN A C 1
ATOM 2260 O O . GLN A 1 276 ? 38.144 32.820 -25.530 1.00 47.47 276 GLN A O 1
ATOM 2265 N N . ASN A 1 277 ? 39.557 33.472 -23.869 1.00 40.28 277 ASN A N 1
ATOM 2266 C CA . ASN A 1 277 ? 38.714 34.296 -23.001 1.00 40.28 277 ASN A CA 1
ATOM 2267 C C . ASN A 1 277 ? 37.957 33.552 -21.892 1.00 40.28 277 ASN A C 1
ATOM 2269 O O . ASN A 1 277 ? 36.736 33.584 -21.774 1.00 40.28 277 ASN A O 1
ATOM 2273 N N . SER A 1 278 ? 38.743 32.977 -20.983 1.00 49.56 278 SER A N 1
ATOM 2274 C CA . SER A 1 278 ? 38.490 33.120 -19.550 1.00 49.56 278 SER A CA 1
ATOM 2275 C C . SER A 1 278 ? 38.343 34.608 -19.208 1.00 49.56 278 SER A C 1
ATOM 2277 O O . SER A 1 278 ? 39.348 35.302 -19.255 1.00 49.56 278 SER A O 1
ATOM 2279 N N . GLU A 1 279 ? 37.118 35.090 -18.977 1.00 49.97 279 GLU A N 1
ATOM 2280 C CA . GLU A 1 279 ? 36.704 36.047 -17.923 1.00 49.97 279 GLU A CA 1
ATOM 2281 C C . GLU A 1 279 ? 35.228 36.454 -18.157 1.00 49.97 279 GLU A C 1
ATOM 2283 O O . GLU A 1 279 ? 34.959 37.450 -18.824 1.00 49.97 279 GLU A O 1
ATOM 2288 N N . PRO A 1 280 ? 34.234 35.714 -17.624 1.00 49.88 280 PRO A N 1
ATOM 2289 C CA . PRO A 1 280 ? 32.835 36.151 -17.644 1.00 49.88 280 PRO A CA 1
ATOM 2290 C C . PRO A 1 280 ? 32.459 37.058 -16.449 1.00 49.88 280 PRO A C 1
ATOM 2292 O O . PRO A 1 280 ? 31.291 37.388 -16.280 1.00 49.88 280 PRO A O 1
ATOM 2295 N N . PHE A 1 281 ? 33.423 37.466 -15.612 1.00 47.34 281 PHE A N 1
ATOM 2296 C CA . PHE A 1 281 ? 33.209 38.265 -14.395 1.00 47.34 281 PHE A CA 1
ATOM 2297 C C . PHE A 1 281 ? 33.855 39.659 -14.495 1.00 47.34 281 PHE A C 1
ATOM 2299 O O . PHE A 1 281 ? 34.727 40.007 -13.708 1.00 47.34 281 PHE A O 1
ATOM 2306 N N . MET A 1 282 ? 33.431 40.487 -15.449 1.00 41.56 282 MET A N 1
ATOM 2307 C CA . MET A 1 282 ? 33.652 41.937 -15.375 1.00 41.56 282 MET A CA 1
ATOM 2308 C C . MET A 1 282 ? 32.561 42.677 -16.155 1.00 41.56 282 MET A C 1
ATOM 2310 O O . MET A 1 282 ? 32.721 42.928 -17.343 1.00 41.56 282 MET A O 1
ATOM 2314 N N . THR A 1 283 ? 31.436 42.938 -15.478 1.00 36.19 283 THR A N 1
ATOM 2315 C CA . THR A 1 283 ? 30.654 44.199 -15.396 1.00 36.19 283 THR A CA 1
ATOM 2316 C C . THR A 1 283 ? 29.304 43.913 -14.760 1.00 36.19 283 THR A C 1
ATOM 2318 O O . THR A 1 283 ? 28.613 43.004 -15.269 1.00 36.19 283 THR A O 1
#

Sequence (283 aa):
MQFVAHPNCQQLLTSIWYEGFPVWRRRNGFMKILLCCGLIACIPAISLYYLFCPRSKMGKLVRSPFMKFIYHSASFGCFLLLLVLASTRTEGSERSRQNIRGPPPSLVEWLIFFWVTGMVWAECKQLWEEGLKAYVRQWWNWLDFIMLSFYLATFSLKAVAFFQIHSDMYGSRVMERHHWPDNDPTLIAEGVFAVANVFSFARIIYLFQTNPHLGPLQISLGCMIIDIAKFLFIFFLILTSFACGLNQLYWYADYMEENCQMKGENSTSPSGSCYQNSEPFMT

Foldseek 3Di:
DVVCPDPVNVVVVVCLQCPVPPCQVVDDPVVNVVVLVVCLVCLVVLVVVCVVCCPDPSNVVCPRPNNVVSSVLSLLVVLLVLVVVVVPDPPDPCVQVQQFFLDPDDPSSVVNVVSLVVLVVVLVVVCVVCDDVSQVVDVLSVLSVLLSVLVVLLVVLSVVRVVCVVVCVLDDRGGDPVPDDPPRSNVVSVVSVVVSSVSSVVNNLVVLCPPPPSNVVSVVVVVVVVVVVVVVVVVVVVVVVVVVVVCVVCVVVVVLVVVVVVVVVVDPDPDDDSDDDDDPPDD

Nearest PDB structures (foldseek):
  7x6c-assembly1_C  TM=9.531E-01  e=4.283E-17  Homo sapiens
  8wpn-assembly1_A  TM=9.667E-01  e=9.594E-17  Homo sapiens
  8gvx-assembly1_B  TM=9.622E-01  e=6.411E-17  Homo sapiens
  7x6i-assembly1_A  TM=9.623E-01  e=7.457E-17  Homo sapiens
  8wpm-assembly1_D  TM=9.594E-01  e=8.248E-17  Homo sapiens

Organism: Nephila pilipes (NCBI:txid299642)